Protein AF-A0AAD9LEC5-F1 (afdb_monomer)

Sequence (315 aa):
MALVDPVPARATGLADATDTNTSDEEEPGNPTNAVTKLRLFPTPMQIAKLDQMFATNRAIYNKMVALSRKNKDDNTSEVMLNLRTIAVVENMAQFFRNNRRTLARHRMMNDDVPDSTLMDFKKAVKSSRALFCNTKARGEKTTYPKFKFKSKIDPSNTIEIRSRSIRAIDVEGKRRVRFHPTFFGLPRNEGIAIHERLPELAASIRLQRLREGEVYLIVPRGREFPQTFSKRVCTIDPGVRNFVTMYDPNGRTLSVTDSHRFLRKRFEVIDRMKSTLAQLENVVSYALPRCSSPVVPNFRNGGPVHAGSSNRRCT

pLDDT: mean 72.22, std 20.69, range [25.36, 94.94]

Organism: NCBI:txid4793

Foldseek 3Di:
DDDDDDDDDDDDDDDDDDDPPPPPPDDPDQDQDDKDKWWWAFDPLVLVLVLLLLVLLLVLLQLLLVVCVVCVDDDPVVSLVVSVCCLPLVCVCVRPPNPVVNSVSNNLDDSQSSVQSSVVVVVVQVVQVVVQVVCVVVVHDDDRDRDDRDDSQDQPRKGWDWLVQWDWAQDPNFTFIDGPCVSSVNPPRDHTTIPDHDDRAPGIWIWGAHNVRIIIIIGTDRDDDPDDDDPWDWDWDCDPQFRIWIATPVRDIDTHGPPVCPVVVVVVVVVVVVVVVVVVVVVVVVPDDPPDDDDDPDPDDDYDDDDDDDDDDDD

InterPro domains:
  IPR021027 Transposase, putative, helix-turn-helix domain [PF12323] (36-69)

Radius of gyration: 31.17 Å; Cα contacts (8 Å, |Δi|>4): 307; chains: 1; bounding box: 63×115×86 Å

Solvent-accessible surface area (backbone atoms only — not comparable to full-atom values): 19751 Å² total; per-residue (Å²): 139,86,85,84,81,82,86,80,81,88,79,92,71,90,78,78,86,74,80,79,78,77,72,82,77,71,73,90,63,77,68,71,73,41,75,48,78,41,50,50,55,60,52,76,71,52,43,55,52,50,51,49,52,52,52,44,33,42,53,53,43,36,49,52,44,54,47,59,66,69,55,78,68,94,48,70,68,59,54,51,50,56,48,49,52,46,51,38,64,79,48,38,54,84,72,45,83,84,41,65,72,62,45,54,60,55,58,61,54,63,66,49,47,41,51,32,35,51,52,52,51,52,50,51,52,54,50,44,49,52,50,46,53,55,39,50,76,69,72,46,93,78,70,84,78,78,79,74,74,68,61,96,74,43,72,79,50,63,42,48,40,55,40,90,54,51,43,80,42,79,55,95,88,45,43,21,40,34,55,61,41,80,74,73,67,45,56,97,90,49,55,40,34,33,82,59,83,80,72,84,67,88,49,59,28,31,44,37,41,45,81,89,68,52,38,30,42,40,38,56,34,66,62,90,72,81,84,80,85,66,94,74,64,64,52,79,44,77,45,96,83,26,68,35,34,35,39,35,89,87,75,48,73,51,67,50,57,61,88,79,42,58,64,57,54,51,49,54,51,50,51,51,52,51,50,53,50,52,53,51,54,51,53,54,66,73,69,53,79,82,76,75,74,83,82,74,82,81,90,79,84,86,83,81,90,82,90,81,90,78,91,83,79,91,131

Nearest PDB structures (foldseek):
  8j1j-assembly1_B  TM=4.547E-01  e=8.113E-08  Sulfoacidibacillus thermotolerans
  8bf8-assembly1_A  TM=6.969E-01  e=6.452E-05  Deinococcus radiodurans R1 = ATCC 13939 = DSM 20539
  9cez-assembly1_P  TM=2.913E-01  e=1.377E-03  Escherichia coli K-12
  9ceu-assembly1_P  TM=3.083E-01  e=6.190E-03  Escherichia coli K-12
  1aep-assembly1_A  TM=3.048E-01  e=3.940E+00  Locusta migratoria

Structure (mmCIF, N/CA/C/O backbone):
data_AF-A0AAD9LEC5-F1
#
_entry.id   AF-A0AAD9LEC5-F1
#
loop_
_atom_site.group_PDB
_atom_site.id
_atom_site.type_symbol
_atom_site.label_atom_id
_atom_site.label_alt_id
_atom_site.label_comp_id
_atom_site.label_asym_id
_atom_site.label_entity_id
_atom_site.label_seq_id
_atom_site.pdbx_PDB_ins_code
_atom_site.Cartn_x
_atom_site.Cartn_y
_atom_site.Cartn_z
_atom_site.occupancy
_atom_site.B_iso_or_equiv
_atom_site.auth_seq_id
_atom_site.auth_comp_id
_atom_site.auth_asym_id
_atom_site.auth_atom_id
_atom_site.pdbx_PDB_model_num
ATOM 1 N N . MET A 1 1 ? -29.531 54.825 -37.042 1.00 36.03 1 MET A N 1
ATOM 2 C CA . MET A 1 1 ? -29.673 53.878 -38.170 1.00 36.03 1 MET A CA 1
ATOM 3 C C . MET A 1 1 ? -28.546 54.189 -39.140 1.00 36.03 1 MET A C 1
ATOM 5 O O . MET A 1 1 ? -28.568 55.238 -39.754 1.00 36.03 1 MET A O 1
ATOM 9 N N . ALA A 1 2 ? -27.399 53.549 -38.933 1.00 37.44 2 ALA A N 1
ATOM 10 C CA . ALA A 1 2 ? -26.935 52.363 -39.664 1.00 37.44 2 ALA A CA 1
ATOM 11 C C . ALA A 1 2 ? -26.008 52.789 -40.815 1.00 37.44 2 ALA A C 1
ATOM 13 O O . ALA A 1 2 ? -26.437 52.938 -41.952 1.00 37.44 2 ALA A O 1
ATOM 14 N N . LEU A 1 3 ? -24.735 53.005 -40.476 1.00 30.83 3 LEU A N 1
ATOM 15 C CA . LEU A 1 3 ? -23.634 53.007 -41.432 1.00 30.83 3 LEU A CA 1
ATOM 16 C C . LEU A 1 3 ? -22.929 51.661 -41.277 1.00 30.83 3 LEU A C 1
ATOM 18 O O . LEU A 1 3 ? -22.453 51.312 -40.200 1.00 30.83 3 LEU A O 1
ATOM 22 N N . VAL A 1 4 ? -23.023 50.877 -42.344 1.00 35.56 4 VAL A N 1
ATOM 23 C CA . VAL A 1 4 ? -22.421 49.559 -42.511 1.00 35.56 4 VAL A CA 1
ATOM 24 C C . VAL A 1 4 ? -21.017 49.789 -43.052 1.00 35.56 4 VAL A C 1
ATOM 26 O O . VAL A 1 4 ? -20.876 50.301 -44.161 1.00 35.56 4 VAL A O 1
ATOM 29 N N . ASP A 1 5 ? -20.001 49.409 -42.285 1.00 34.72 5 ASP A N 1
ATOM 30 C CA . ASP A 1 5 ? -18.623 49.389 -42.768 1.00 34.72 5 ASP A CA 1
ATOM 31 C C . ASP A 1 5 ? -18.342 48.104 -43.569 1.00 34.72 5 ASP A C 1
ATOM 33 O O . ASP A 1 5 ? -18.804 47.019 -43.190 1.00 34.72 5 ASP A O 1
ATOM 37 N N . PRO A 1 6 ? -17.579 48.193 -44.674 1.00 32.47 6 PRO A N 1
ATOM 38 C CA . PRO A 1 6 ? -17.206 47.045 -45.482 1.00 32.47 6 PRO A CA 1
ATOM 39 C C . PRO A 1 6 ? -15.982 46.308 -44.919 1.00 32.47 6 PRO A C 1
ATOM 41 O O . PRO A 1 6 ? -15.010 46.889 -44.441 1.00 32.47 6 PRO A O 1
ATOM 44 N N . VAL A 1 7 ? -16.033 44.986 -45.057 1.00 41.59 7 VAL A N 1
ATOM 45 C CA . VAL A 1 7 ? -14.957 44.022 -44.789 1.00 41.59 7 VAL A CA 1
ATOM 46 C C . VAL A 1 7 ? -13.761 44.243 -45.727 1.00 41.59 7 VAL A C 1
ATOM 48 O O . VAL A 1 7 ? -13.970 44.410 -46.931 1.00 41.59 7 VAL A O 1
ATOM 51 N N . PRO A 1 8 ? -12.520 44.044 -45.237 1.00 32.03 8 PRO A N 1
ATOM 52 C CA . PRO A 1 8 ? -11.496 43.442 -46.084 1.00 32.03 8 PRO A CA 1
ATOM 53 C C . PRO A 1 8 ? -10.856 42.173 -45.488 1.00 32.03 8 PRO A C 1
ATOM 55 O O . PRO A 1 8 ? -10.409 42.121 -44.348 1.00 32.03 8 PRO A O 1
ATOM 58 N N . ALA A 1 9 ? -10.855 41.161 -46.357 1.00 28.83 9 ALA A N 1
ATOM 59 C CA . ALA A 1 9 ? -9.900 40.080 -46.613 1.00 28.83 9 ALA A CA 1
ATOM 60 C C . ALA A 1 9 ? -9.065 39.437 -45.481 1.00 28.83 9 ALA A C 1
ATOM 62 O O . ALA A 1 9 ?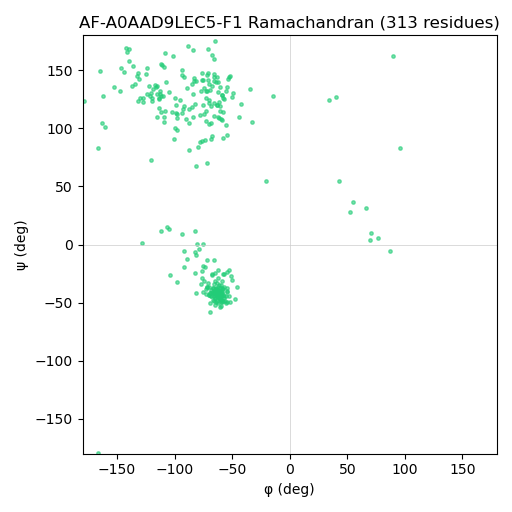 -8.221 40.039 -44.826 1.00 28.83 9 ALA A O 1
ATOM 63 N N . ARG A 1 10 ? -9.222 38.106 -45.426 1.00 29.80 10 ARG A N 1
ATOM 64 C CA . ARG A 1 10 ? -8.421 37.101 -44.715 1.00 29.80 10 ARG A CA 1
ATOM 65 C C . ARG A 1 10 ? -6.916 37.222 -44.988 1.00 29.80 10 ARG A C 1
ATOM 67 O O . ARG A 1 10 ? -6.486 37.054 -46.127 1.00 29.80 10 ARG A O 1
ATOM 74 N N . ALA A 1 11 ? -6.132 37.307 -43.916 1.00 28.45 11 ALA A N 1
ATOM 75 C CA . ALA A 1 11 ? -4.753 36.834 -43.881 1.00 28.45 11 ALA A CA 1
ATOM 76 C C . ALA A 1 11 ? -4.721 35.440 -43.230 1.00 28.45 11 ALA A C 1
ATOM 78 O O . ALA A 1 11 ? -5.156 35.248 -42.095 1.00 28.45 11 ALA A O 1
ATOM 79 N N . THR A 1 12 ? -4.245 34.450 -43.979 1.00 36.41 12 THR A N 1
ATOM 80 C CA . THR A 1 12 ? -3.971 33.087 -43.518 1.00 36.41 12 THR A CA 1
ATOM 81 C C . THR A 1 12 ? -2.728 33.082 -42.631 1.00 36.41 12 THR A C 1
ATOM 83 O O . THR A 1 12 ? -1.614 33.220 -43.132 1.00 36.41 12 THR A O 1
ATOM 86 N N . GLY A 1 13 ? -2.925 32.921 -41.322 1.00 25.36 13 GLY A N 1
ATOM 87 C CA . GLY A 1 13 ? -1.871 32.691 -40.337 1.00 25.36 13 GLY A CA 1
ATOM 88 C C . GLY A 1 13 ? -2.007 31.295 -39.740 1.00 25.36 13 GLY A C 1
ATOM 89 O O . GLY A 1 13 ? -3.022 30.968 -39.131 1.00 25.36 13 GLY A O 1
ATOM 90 N N . LEU A 1 14 ? -0.985 30.478 -39.969 1.00 35.56 14 LEU A N 1
ATOM 91 C CA . LEU A 1 14 ? -0.764 29.150 -39.411 1.00 35.56 14 LEU A CA 1
ATOM 92 C C . LEU A 1 14 ? -0.705 29.262 -37.873 1.00 35.56 14 LEU A C 1
ATOM 94 O O . LEU A 1 14 ? 0.250 29.821 -37.339 1.00 35.56 14 LEU A O 1
ATOM 98 N N . ALA A 1 15 ? -1.737 28.796 -37.166 1.00 28.25 15 ALA A N 1
ATOM 99 C CA . ALA A 1 15 ? -1.750 28.769 -35.705 1.00 28.25 15 ALA A CA 1
ATOM 100 C C . ALA A 1 15 ? -1.166 27.442 -35.211 1.00 28.25 15 ALA A C 1
ATOM 102 O O . ALA A 1 15 ? -1.769 26.378 -35.354 1.00 28.25 15 ALA A O 1
ATOM 103 N N . ASP A 1 16 ? 0.038 27.562 -34.667 1.00 26.00 16 ASP A N 1
ATOM 104 C CA . ASP A 1 16 ? 0.759 26.574 -33.883 1.00 26.00 16 ASP A CA 1
ATOM 105 C C . ASP A 1 16 ? -0.085 26.169 -32.663 1.00 26.00 16 ASP A C 1
ATOM 107 O O . ASP A 1 16 ? -0.559 27.016 -31.898 1.00 26.00 16 ASP A O 1
ATOM 111 N N . ALA A 1 17 ? -0.329 24.868 -32.521 1.00 30.83 17 ALA A N 1
ATOM 112 C CA . ALA A 1 17 ? -1.090 24.299 -31.422 1.00 30.83 17 ALA A CA 1
ATOM 113 C C . ALA A 1 17 ? -0.204 24.287 -30.172 1.00 30.83 17 ALA A C 1
ATOM 115 O O . ALA A 1 17 ? 0.508 23.321 -29.904 1.00 30.83 17 ALA A O 1
ATOM 116 N N . THR A 1 18 ? -0.231 25.376 -29.407 1.00 29.77 18 THR A N 1
ATOM 117 C CA . THR A 1 18 ? 0.379 25.404 -28.082 1.00 29.77 18 THR A CA 1
ATOM 118 C C . THR A 1 18 ? -0.493 24.623 -27.105 1.00 29.77 18 THR A C 1
ATOM 120 O O . THR A 1 18 ? -1.624 24.992 -26.788 1.00 29.77 18 THR A O 1
ATOM 123 N N . ASP A 1 19 ? 0.067 23.501 -26.653 1.00 29.05 19 ASP A N 1
ATOM 124 C CA . ASP A 1 19 ? -0.387 22.695 -25.528 1.00 29.05 19 ASP A CA 1
ATOM 125 C C . ASP A 1 19 ? -0.767 23.592 -24.342 1.00 29.05 19 ASP A C 1
ATOM 127 O O . ASP A 1 19 ? 0.084 24.168 -23.656 1.00 29.05 19 ASP A O 1
ATOM 131 N N . THR A 1 20 ? -2.064 23.677 -24.053 1.00 28.77 20 THR A N 1
ATOM 132 C CA . THR A 1 20 ? -2.543 24.185 -22.773 1.00 28.77 20 THR A CA 1
ATOM 133 C C . THR A 1 20 ? -2.144 23.185 -21.694 1.00 28.77 20 THR A C 1
ATOM 135 O O . THR A 1 20 ? -2.854 22.213 -21.429 1.00 28.77 20 THR A O 1
ATOM 138 N N . ASN A 1 21 ? -0.989 23.432 -21.072 1.00 33.66 21 ASN A N 1
ATOM 139 C CA . ASN A 1 21 ? -0.634 22.922 -19.754 1.00 33.66 21 ASN A CA 1
ATOM 140 C C . ASN A 1 21 ? -1.744 23.319 -18.777 1.00 33.66 21 ASN A C 1
ATOM 142 O O . ASN A 1 21 ? -1.744 24.416 -18.224 1.00 33.66 21 ASN A O 1
ATOM 146 N N . THR A 1 22 ? -2.701 22.422 -18.567 1.00 28.88 22 THR A N 1
ATOM 147 C CA . THR A 1 22 ? -3.581 22.484 -17.405 1.00 28.88 22 THR A CA 1
ATOM 148 C C . THR A 1 22 ? -2.729 22.055 -16.216 1.00 28.88 22 THR A C 1
ATOM 150 O O . THR A 1 22 ? -2.553 20.869 -15.942 1.00 28.88 22 THR A O 1
ATOM 153 N N . SER A 1 23 ? -2.082 23.027 -15.576 1.00 34.41 23 SER A N 1
ATOM 154 C CA . SER A 1 23 ? -1.581 22.861 -14.222 1.00 34.41 23 SER A CA 1
ATOM 155 C C . SER A 1 23 ? -2.791 22.592 -13.341 1.00 34.41 23 SER A C 1
ATOM 157 O O . SER A 1 23 ? -3.622 23.475 -13.142 1.00 34.41 23 SER A O 1
ATOM 159 N N . ASP A 1 24 ? -2.911 21.352 -12.874 1.00 33.81 24 ASP A N 1
ATOM 160 C CA . ASP A 1 24 ? -3.787 21.001 -11.764 1.00 33.81 24 ASP A CA 1
ATOM 161 C C . ASP A 1 24 ? -3.340 21.846 -10.557 1.00 33.81 24 ASP A C 1
ATOM 163 O O . ASP A 1 24 ? -2.406 21.479 -9.840 1.00 33.81 24 ASP A O 1
ATOM 167 N N . GLU A 1 25 ? -3.940 23.024 -10.377 1.00 36.44 25 GLU A N 1
ATOM 168 C CA . GLU A 1 25 ? -3.831 23.785 -9.138 1.00 36.44 25 GLU A CA 1
ATOM 169 C C . GLU A 1 25 ? -4.590 23.002 -8.064 1.00 36.44 25 GLU A C 1
ATOM 171 O O . GLU A 1 25 ? -5.804 23.114 -7.898 1.00 36.44 25 GLU A O 1
ATOM 176 N N . GLU A 1 26 ? -3.868 22.117 -7.376 1.00 39.50 26 GLU A N 1
ATOM 177 C CA . GLU A 1 26 ? -4.314 21.577 -6.101 1.00 39.50 26 GLU A CA 1
ATOM 178 C C . GLU A 1 26 ? -4.418 22.762 -5.127 1.00 39.50 26 GLU A C 1
ATOM 180 O O . GLU A 1 26 ? -3.404 23.339 -4.734 1.00 39.50 26 GLU A O 1
ATOM 185 N N . GLU A 1 27 ? -5.654 23.132 -4.767 1.00 39.25 27 GLU A N 1
ATOM 186 C CA . GLU A 1 27 ? -5.978 23.976 -3.609 1.00 39.25 27 GLU A CA 1
ATOM 187 C C . GLU A 1 27 ? -5.001 23.676 -2.456 1.00 39.25 27 GLU A C 1
ATOM 189 O O . GLU A 1 27 ? -4.768 22.490 -2.182 1.00 39.25 27 GLU A O 1
ATOM 194 N N . PRO A 1 28 ? -4.424 24.690 -1.775 1.00 41.25 28 PRO A N 1
ATOM 195 C CA . PRO A 1 28 ? -3.392 24.506 -0.758 1.00 41.25 28 PRO A CA 1
ATOM 196 C C . PRO A 1 28 ? -3.992 23.902 0.519 1.00 41.25 28 PRO A C 1
ATOM 198 O O . PRO A 1 28 ? -4.109 24.537 1.565 1.00 41.25 28 PRO A O 1
ATOM 201 N N . GLY A 1 29 ? -4.388 22.636 0.440 1.00 51.44 29 GLY A N 1
ATOM 202 C CA . GLY A 1 29 ? -4.709 21.812 1.584 1.00 51.44 29 GLY A CA 1
ATOM 203 C C . GLY A 1 29 ? -3.459 21.653 2.439 1.00 51.44 29 GLY A C 1
ATOM 204 O O . GLY A 1 29 ? -2.352 21.496 1.923 1.00 51.44 29 GLY A O 1
ATOM 205 N N . ASN A 1 30 ? -3.642 21.699 3.759 1.00 57.06 30 ASN A N 1
ATOM 206 C CA . ASN A 1 30 ? -2.567 21.540 4.735 1.00 57.06 30 ASN A CA 1
ATOM 207 C C . ASN A 1 30 ? -1.615 20.398 4.321 1.00 57.06 30 ASN A C 1
ATOM 209 O O . ASN A 1 30 ? -2.072 19.255 4.174 1.00 57.06 30 ASN A O 1
ATOM 213 N N . PRO A 1 31 ? -0.309 20.665 4.123 1.00 66.88 31 PRO A N 1
ATOM 214 C CA . PRO A 1 31 ? 0.600 19.674 3.577 1.00 66.88 31 PRO A CA 1
ATOM 215 C C . PRO A 1 31 ? 0.664 18.469 4.512 1.00 66.88 31 PRO A C 1
ATOM 217 O O . PRO A 1 31 ? 0.984 18.565 5.700 1.00 66.88 31 PRO A O 1
ATOM 220 N N . THR A 1 32 ? 0.347 17.303 3.961 1.00 76.75 32 THR A N 1
ATOM 221 C CA . THR A 1 32 ? 0.480 16.035 4.673 1.00 76.75 32 THR A CA 1
ATOM 222 C C . THR A 1 32 ? 1.960 15.777 4.938 1.00 76.75 32 THR A C 1
ATOM 224 O O . THR A 1 32 ? 2.723 15.492 4.019 1.00 76.75 32 THR A O 1
ATOM 227 N N . ASN A 1 33 ? 2.370 15.857 6.200 1.00 82.56 33 ASN A N 1
ATOM 228 C CA . ASN A 1 33 ? 3.771 15.738 6.618 1.00 82.56 33 ASN A CA 1
ATOM 229 C C . ASN A 1 33 ? 3.983 14.696 7.734 1.00 82.56 33 ASN A C 1
ATOM 231 O O . ASN A 1 33 ? 5.107 14.486 8.191 1.00 82.56 33 ASN A O 1
ATOM 235 N N . ALA A 1 34 ? 2.919 14.018 8.168 1.00 86.62 34 ALA A N 1
ATOM 236 C CA . ALA A 1 34 ? 2.971 12.926 9.127 1.00 86.62 34 ALA A CA 1
ATOM 237 C C . ALA A 1 34 ? 1.980 11.812 8.761 1.00 86.62 34 ALA A C 1
ATOM 239 O O . ALA A 1 34 ? 1.074 11.973 7.943 1.00 86.62 34 ALA A O 1
ATOM 240 N N . VAL A 1 35 ? 2.158 10.652 9.391 1.00 90.81 35 VAL A N 1
ATOM 241 C CA . VAL A 1 35 ? 1.327 9.468 9.171 1.00 90.81 35 VAL A CA 1
ATOM 242 C C . VAL A 1 35 ? 1.001 8.819 10.510 1.00 90.81 35 VAL A C 1
ATOM 244 O O . VAL A 1 35 ? 1.882 8.646 11.352 1.00 90.81 35 VAL A O 1
ATOM 247 N N . THR A 1 36 ? -0.253 8.413 10.686 1.00 91.31 36 THR A N 1
ATOM 248 C CA . THR A 1 36 ? -0.687 7.536 11.776 1.00 91.31 36 THR A CA 1
ATOM 249 C C . THR A 1 36 ? -0.929 6.135 11.227 1.00 91.31 36 THR A C 1
ATOM 251 O O . THR A 1 36 ? -1.598 5.958 10.210 1.00 91.31 36 THR A O 1
ATOM 254 N N . LYS A 1 37 ? -0.373 5.124 11.896 1.00 93.31 37 LYS A N 1
ATOM 255 C CA . LYS A 1 37 ? -0.486 3.719 11.502 1.00 93.31 37 LYS A CA 1
ATOM 256 C C . LYS A 1 37 ? -1.385 2.983 12.493 1.00 93.31 37 LYS A C 1
ATOM 258 O O . LYS A 1 37 ? -0.962 2.688 13.601 1.00 93.31 37 LYS A O 1
ATOM 263 N N . LEU A 1 38 ? -2.611 2.676 12.076 1.00 94.19 38 LEU A N 1
ATOM 264 C CA . LEU A 1 38 ? -3.641 2.051 12.907 1.00 94.19 38 LEU A CA 1
ATOM 265 C C . LEU A 1 38 ? -3.712 0.552 12.620 1.00 94.19 38 LEU A C 1
ATOM 267 O O . LEU A 1 38 ? -3.877 0.148 11.468 1.00 94.19 38 LEU A O 1
ATOM 271 N N . ARG A 1 39 ? -3.605 -0.283 13.655 1.00 94.88 39 ARG A N 1
ATOM 272 C CA . ARG A 1 39 ? -3.709 -1.744 13.526 1.00 94.88 39 ARG A CA 1
ATOM 273 C C . ARG A 1 39 ? -5.164 -2.188 13.361 1.00 94.88 39 ARG A C 1
ATOM 275 O O . ARG A 1 39 ? -6.024 -1.790 14.150 1.00 94.88 39 ARG A O 1
ATOM 282 N N . LEU A 1 40 ? -5.409 -3.047 12.369 1.00 94.62 40 LEU A N 1
ATOM 283 C CA . LEU A 1 40 ? -6.678 -3.747 12.172 1.00 94.62 40 LEU A CA 1
ATOM 284 C C . LEU A 1 40 ? -6.650 -5.127 12.847 1.00 94.62 40 LEU A C 1
ATOM 286 O O . LEU A 1 40 ? -5.632 -5.8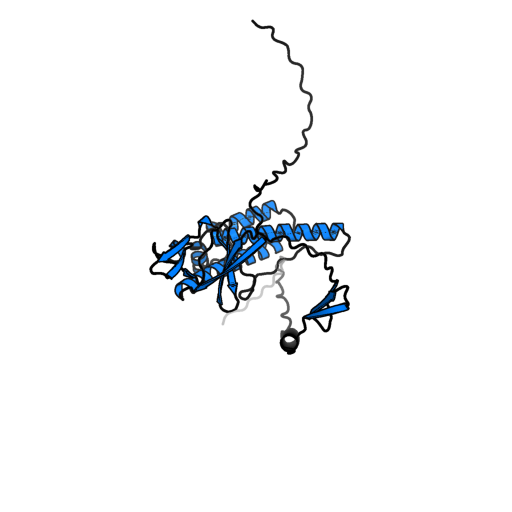21 12.815 1.00 94.62 40 LEU A O 1
ATOM 290 N N . PHE A 1 41 ? -7.799 -5.556 13.366 1.00 94.81 41 PHE A N 1
ATOM 291 C CA . PHE A 1 41 ? -8.042 -6.901 13.899 1.00 94.81 41 PHE A CA 1
ATOM 292 C C . PHE A 1 41 ? -9.184 -7.580 13.132 1.00 94.81 41 PHE A C 1
ATOM 294 O O . PHE A 1 41 ? -10.313 -7.666 13.624 1.00 94.81 41 PHE A O 1
ATOM 301 N N . PRO A 1 42 ? -8.926 -8.002 11.885 1.00 94.00 42 PRO A N 1
ATOM 302 C CA . PRO A 1 42 ? -9.922 -8.677 11.070 1.00 94.00 42 PRO A CA 1
ATOM 303 C C . PRO A 1 42 ? -10.219 -10.097 11.570 1.00 94.00 42 PRO A C 1
ATOM 305 O O . PRO A 1 42 ? -9.334 -10.806 12.047 1.00 94.00 42 PRO A O 1
ATOM 308 N N . THR A 1 43 ? -11.464 -10.541 11.398 1.00 94.38 43 THR A N 1
ATOM 309 C CA . THR A 1 43 ? -11.848 -11.952 11.568 1.00 94.38 43 THR A CA 1
ATOM 310 C C . THR A 1 43 ? -11.224 -12.828 10.471 1.00 94.38 43 THR A C 1
ATOM 312 O O . THR A 1 43 ? -10.848 -12.306 9.417 1.00 94.38 43 THR A O 1
ATOM 315 N N . PRO A 1 44 ? -11.164 -14.166 10.623 1.00 94.12 44 PRO A N 1
ATOM 316 C CA . PRO A 1 44 ? -10.632 -15.047 9.577 1.00 94.12 44 PRO A CA 1
ATOM 317 C C . PRO A 1 44 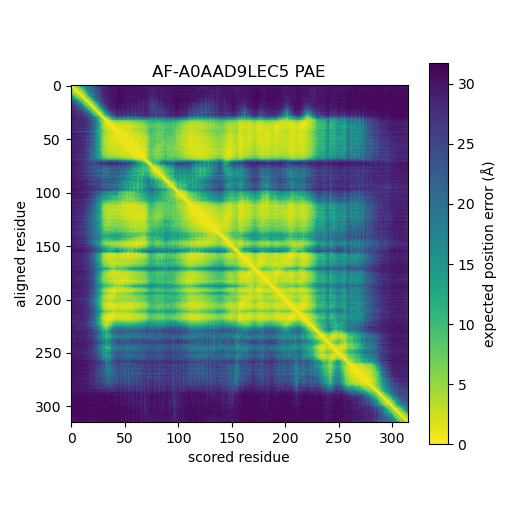? -11.304 -14.864 8.205 1.00 94.12 44 PRO A C 1
ATOM 319 O O . PRO A 1 44 ? -10.635 -14.865 7.170 1.00 94.12 44 PRO A O 1
ATOM 322 N N . MET A 1 45 ? -12.619 -14.621 8.183 1.00 92.75 45 MET A N 1
ATOM 323 C CA . MET A 1 45 ? -13.352 -14.331 6.945 1.00 92.75 45 MET A CA 1
ATOM 324 C C . MET A 1 45 ? -12.952 -12.983 6.332 1.00 92.75 45 MET A C 1
ATOM 326 O O . MET A 1 45 ? -12.782 -12.878 5.116 1.00 92.75 45 MET A O 1
ATOM 330 N N . GLN A 1 46 ? -12.762 -11.954 7.161 1.00 93.62 46 GLN A N 1
ATOM 331 C CA . GLN A 1 46 ? -12.291 -10.642 6.714 1.00 93.62 46 GLN A CA 1
ATOM 332 C C . GLN A 1 46 ? -10.845 -10.719 6.196 1.00 93.62 46 GLN A C 1
ATOM 334 O O . GLN A 1 46 ? -10.539 -10.106 5.176 1.00 93.62 46 GLN A O 1
ATOM 339 N N . ILE A 1 47 ? -9.976 -11.522 6.822 1.00 92.44 47 ILE A N 1
ATOM 340 C CA . ILE A 1 47 ? -8.607 -11.779 6.346 1.00 92.44 47 ILE A CA 1
ATOM 341 C C . ILE A 1 47 ? -8.630 -12.393 4.947 1.00 92.44 47 ILE A C 1
ATOM 343 O O . ILE A 1 47 ? -7.941 -11.895 4.062 1.00 92.44 47 ILE A O 1
ATOM 347 N N . ALA A 1 48 ? -9.457 -13.415 4.706 1.00 90.62 48 ALA A N 1
ATOM 348 C CA . ALA A 1 48 ? -9.560 -14.037 3.384 1.00 90.62 48 ALA A CA 1
ATOM 349 C C . ALA A 1 48 ? -9.969 -13.028 2.292 1.00 90.62 48 ALA A C 1
ATOM 351 O O . ALA A 1 48 ? -9.456 -13.060 1.170 1.00 90.62 48 ALA A O 1
ATOM 352 N N . LYS A 1 49 ? -10.860 -12.089 2.632 1.00 91.75 49 LYS A N 1
ATOM 353 C CA . LYS A 1 49 ? -11.293 -10.998 1.748 1.00 91.75 49 LYS A CA 1
ATOM 354 C C . LYS A 1 49 ? -10.186 -9.966 1.512 1.00 91.75 49 LYS A C 1
ATOM 356 O O . LYS A 1 49 ? -9.955 -9.583 0.366 1.00 91.75 49 LYS A O 1
ATOM 361 N N . LEU A 1 50 ? -9.455 -9.567 2.552 1.00 91.88 50 LEU A N 1
ATOM 362 C CA . LEU A 1 50 ? -8.284 -8.688 2.431 1.00 91.88 50 LEU A CA 1
ATOM 363 C C . LEU A 1 50 ? -7.196 -9.338 1.563 1.00 91.88 50 LEU A C 1
ATOM 365 O O . LEU A 1 50 ? -6.659 -8.704 0.656 1.00 91.88 50 LEU A O 1
ATOM 369 N N . ASP A 1 51 ? -6.923 -10.625 1.768 1.00 88.94 51 ASP A N 1
ATOM 370 C CA . ASP A 1 51 ? -5.981 -11.397 0.957 1.00 88.94 51 ASP A CA 1
ATOM 371 C C . ASP A 1 51 ? -6.406 -11.444 -0.515 1.00 88.94 51 ASP A C 1
ATOM 373 O O . ASP A 1 51 ? -5.562 -11.330 -1.408 1.00 88.94 51 ASP A O 1
ATOM 377 N N . GLN A 1 52 ? -7.710 -11.543 -0.790 1.00 87.62 52 GLN A N 1
ATOM 378 C CA . GLN A 1 52 ? -8.252 -11.447 -2.144 1.00 87.62 52 GLN A CA 1
ATOM 379 C C . GLN A 1 52 ? -8.020 -10.056 -2.763 1.00 87.62 52 GLN A C 1
ATOM 381 O O . GLN A 1 52 ? -7.645 -9.978 -3.939 1.00 87.62 52 GLN A O 1
ATOM 386 N N . MET A 1 53 ? -8.169 -8.971 -1.992 1.00 90.56 53 MET A N 1
ATOM 387 C CA . MET A 1 53 ? -7.862 -7.607 -2.451 1.00 90.56 53 MET A CA 1
ATOM 388 C C . MET A 1 53 ? -6.376 -7.463 -2.814 1.00 90.56 53 MET A C 1
ATOM 390 O O . MET A 1 53 ? -6.052 -7.050 -3.928 1.00 90.56 53 MET A O 1
ATOM 394 N N . PHE A 1 54 ? -5.460 -7.876 -1.930 1.00 90.19 54 PHE A N 1
ATOM 395 C CA . PHE A 1 54 ? -4.013 -7.808 -2.185 1.00 90.19 54 PHE A CA 1
ATOM 396 C C . PHE A 1 54 ? -3.570 -8.708 -3.339 1.00 90.19 54 PHE A C 1
ATOM 398 O O . PHE A 1 54 ? -2.737 -8.311 -4.159 1.00 90.19 54 PHE A O 1
ATOM 405 N N . ALA A 1 55 ? -4.142 -9.908 -3.450 1.00 86.44 55 ALA A N 1
ATOM 406 C CA . ALA A 1 55 ? -3.882 -10.794 -4.575 1.00 86.44 55 ALA A CA 1
ATOM 407 C C . ALA A 1 55 ? -4.316 -10.155 -5.901 1.00 86.44 55 ALA A C 1
ATOM 409 O O . ALA A 1 55 ? -3.583 -10.275 -6.886 1.00 86.44 55 ALA A O 1
ATOM 410 N N . THR A 1 56 ? -5.455 -9.455 -5.910 1.00 85.56 56 THR A N 1
ATOM 411 C CA . THR A 1 56 ? -5.973 -8.751 -7.089 1.00 85.56 56 THR A CA 1
ATOM 412 C C . THR A 1 56 ? -5.110 -7.548 -7.457 1.00 85.56 56 THR A C 1
ATOM 414 O O . THR A 1 56 ? -4.652 -7.485 -8.596 1.00 85.56 56 THR A O 1
ATOM 417 N N . ASN A 1 57 ? -4.785 -6.666 -6.504 1.00 88.94 57 ASN A N 1
ATOM 418 C CA . ASN A 1 57 ? -3.870 -5.534 -6.722 1.00 88.94 57 ASN A CA 1
ATOM 419 C C . ASN A 1 57 ? -2.545 -5.999 -7.347 1.00 88.94 57 ASN A C 1
ATOM 421 O O . ASN A 1 57 ? -2.113 -5.498 -8.384 1.00 88.94 57 ASN A O 1
ATOM 425 N N . ARG A 1 58 ? -1.929 -7.039 -6.774 1.00 87.56 58 ARG A N 1
ATOM 426 C CA . ARG A 1 58 ? -0.685 -7.612 -7.299 1.00 87.56 58 ARG A CA 1
ATOM 427 C C . ARG A 1 58 ? -0.859 -8.192 -8.703 1.00 87.56 58 ARG A C 1
ATOM 429 O O . ARG A 1 58 ? 0.022 -8.020 -9.543 1.00 87.56 58 ARG A O 1
ATOM 436 N N . ALA A 1 59 ? -1.950 -8.914 -8.953 1.00 84.31 59 ALA A N 1
ATOM 437 C CA . ALA A 1 59 ? -2.214 -9.535 -10.248 1.00 84.31 59 ALA A CA 1
ATOM 438 C C . ALA A 1 59 ? -2.376 -8.481 -11.355 1.00 84.31 59 ALA A C 1
ATOM 440 O O . ALA A 1 59 ? -1.749 -8.607 -12.408 1.00 84.31 59 ALA A O 1
ATOM 441 N N . ILE A 1 60 ? -3.140 -7.420 -11.075 1.00 82.50 60 ILE A N 1
ATOM 442 C CA . ILE A 1 60 ? -3.312 -6.267 -11.962 1.00 82.50 60 ILE A CA 1
ATOM 443 C C . ILE A 1 60 ? -1.953 -5.602 -12.204 1.00 82.50 60 ILE A C 1
ATOM 445 O O . ILE A 1 60 ? -1.519 -5.514 -13.349 1.00 82.50 60 ILE A O 1
ATOM 449 N N . TYR A 1 61 ? -1.220 -5.239 -11.145 1.00 86.62 61 TYR A N 1
ATOM 450 C CA . TYR A 1 61 ? 0.094 -4.596 -11.258 1.00 86.62 61 TYR A CA 1
ATOM 451 C C . TYR A 1 61 ? 1.070 -5.406 -12.113 1.00 86.62 61 TYR A C 1
ATOM 453 O O . TYR A 1 61 ? 1.671 -4.887 -13.052 1.00 86.62 61 TYR A O 1
ATOM 461 N N . ASN A 1 62 ? 1.203 -6.703 -11.832 1.00 86.69 62 ASN A N 1
ATOM 462 C CA . ASN A 1 62 ? 2.114 -7.567 -12.573 1.00 86.69 62 ASN A CA 1
ATOM 463 C C . ASN A 1 62 ? 1.723 -7.678 -14.043 1.00 86.69 62 ASN A C 1
ATOM 465 O O . ASN A 1 62 ? 2.597 -7.760 -14.903 1.00 86.69 62 ASN A O 1
ATOM 469 N N . LYS A 1 63 ? 0.428 -7.637 -14.361 1.00 79.56 63 LYS A N 1
ATOM 470 C CA . LYS A 1 63 ? -0.008 -7.589 -15.753 1.00 79.56 63 LYS A CA 1
ATOM 471 C C . LYS A 1 63 ? 0.428 -6.290 -16.429 1.00 79.56 63 LYS A C 1
ATOM 473 O O . LYS A 1 63 ? 0.947 -6.353 -17.542 1.00 79.56 63 LYS A O 1
ATOM 478 N N . MET A 1 64 ? 0.288 -5.151 -15.752 1.00 80.44 64 MET A N 1
ATOM 479 C CA . MET A 1 64 ? 0.737 -3.856 -16.273 1.00 80.44 64 MET A CA 1
ATOM 480 C C . MET A 1 64 ? 2.247 -3.845 -16.537 1.00 80.44 64 MET A C 1
ATOM 482 O O . MET A 1 64 ? 2.675 -3.442 -17.614 1.00 80.44 64 MET A O 1
ATOM 486 N N . VAL A 1 65 ? 3.047 -4.405 -15.624 1.00 84.12 65 VAL A N 1
ATOM 487 C CA . VAL A 1 65 ? 4.497 -4.592 -15.821 1.00 84.12 65 VAL A CA 1
ATOM 488 C C . VAL A 1 65 ? 4.804 -5.501 -17.015 1.00 84.12 65 VAL A C 1
ATOM 490 O O . VAL A 1 65 ? 5.733 -5.243 -17.776 1.00 84.12 65 VAL A O 1
ATOM 493 N N . ALA A 1 66 ? 4.049 -6.587 -17.203 1.00 82.00 66 ALA A N 1
ATOM 494 C CA . ALA A 1 66 ? 4.252 -7.474 -18.347 1.00 82.00 66 ALA A CA 1
ATOM 495 C C . ALA A 1 66 ? 3.967 -6.762 -19.678 1.00 82.00 66 ALA A C 1
ATOM 497 O O . ALA A 1 66 ? 4.673 -6.999 -20.654 1.00 82.00 66 ALA A O 1
ATOM 498 N N . LEU A 1 67 ? 2.956 -5.892 -19.718 1.00 75.56 67 LEU A N 1
ATOM 499 C CA . LEU A 1 67 ? 2.598 -5.116 -20.906 1.00 75.56 67 LEU A CA 1
ATOM 500 C C . LEU A 1 67 ? 3.597 -4.000 -21.188 1.00 75.56 67 LEU A C 1
ATOM 502 O O . LEU A 1 67 ? 4.036 -3.864 -22.326 1.00 75.56 67 LEU A O 1
ATOM 506 N N . SER A 1 68 ? 4.044 -3.281 -20.158 1.00 76.38 68 SER A N 1
ATOM 507 C CA . SER A 1 68 ? 5.063 -2.240 -20.322 1.00 76.38 68 SER A CA 1
ATOM 508 C C . SER A 1 68 ? 6.397 -2.792 -20.832 1.00 76.38 68 SER A C 1
ATOM 510 O O . SER A 1 68 ? 7.207 -2.053 -21.366 1.00 76.38 68 SER A O 1
ATOM 512 N N . ARG A 1 69 ? 6.660 -4.093 -20.652 1.00 77.69 69 ARG A N 1
ATOM 513 C CA . ARG A 1 69 ? 7.839 -4.770 -21.219 1.00 77.69 69 ARG A CA 1
ATOM 514 C C . ARG A 1 69 ? 7.660 -5.190 -22.678 1.00 77.69 69 ARG A C 1
ATOM 516 O O . ARG A 1 69 ? 8.663 -5.399 -23.354 1.00 77.69 69 ARG A O 1
ATOM 523 N N . LYS A 1 70 ? 6.416 -5.387 -23.127 1.00 71.75 70 LYS A N 1
ATOM 524 C CA . LYS A 1 70 ? 6.087 -5.758 -24.511 1.00 71.75 70 LYS A CA 1
ATOM 525 C C . LYS A 1 70 ? 6.074 -4.537 -25.423 1.00 71.75 70 LYS A C 1
ATOM 527 O O . LYS A 1 70 ? 6.632 -4.604 -26.509 1.00 71.75 70 LYS A O 1
ATOM 532 N N . ASN A 1 71 ? 5.506 -3.434 -24.946 1.00 64.81 71 ASN A N 1
ATOM 533 C CA . ASN A 1 71 ? 5.475 -2.167 -25.666 1.00 64.81 71 ASN A CA 1
ATOM 534 C C . ASN A 1 71 ? 6.753 -1.397 -25.322 1.00 64.81 71 ASN A C 1
ATOM 536 O O . ASN A 1 71 ? 6.767 -0.594 -24.392 1.00 64.81 71 ASN A O 1
ATOM 540 N N . LYS A 1 72 ? 7.853 -1.752 -25.996 1.00 55.69 72 LYS A N 1
ATOM 541 C CA . LYS A 1 72 ? 9.156 -1.088 -25.830 1.00 55.69 72 LYS A CA 1
ATOM 542 C C . LYS A 1 72 ? 9.198 0.302 -26.467 1.00 55.69 72 LYS A C 1
ATOM 544 O O . LYS A 1 72 ? 10.049 1.089 -26.068 1.00 55.69 72 LYS A O 1
ATOM 549 N N . ASP A 1 73 ? 8.273 0.573 -27.383 1.00 50.53 73 ASP A N 1
ATOM 550 C CA . ASP A 1 73 ? 8.267 1.770 -28.210 1.00 50.53 73 ASP A CA 1
ATOM 551 C C . ASP A 1 73 ? 7.166 2.741 -27.766 1.00 50.53 73 ASP A C 1
ATOM 553 O O . ASP A 1 73 ? 6.075 2.361 -27.332 1.00 50.53 73 ASP A O 1
ATOM 557 N N . ASP A 1 74 ? 7.536 4.012 -27.786 1.00 53.69 74 ASP A N 1
ATOM 558 C CA . ASP A 1 74 ? 6.874 5.148 -27.174 1.00 53.69 74 ASP A CA 1
ATOM 559 C C . ASP A 1 74 ? 5.427 5.376 -27.637 1.00 53.69 74 ASP A C 1
ATOM 561 O O . ASP A 1 74 ? 5.189 5.831 -28.747 1.00 53.69 74 ASP A O 1
ATOM 565 N N . ASN A 1 75 ? 4.462 5.208 -26.726 1.00 51.00 75 ASN A N 1
ATOM 566 C CA . ASN A 1 75 ? 3.455 6.243 -26.475 1.00 51.00 75 ASN A CA 1
ATOM 567 C C . ASN A 1 75 ? 2.752 5.997 -25.133 1.00 51.00 75 ASN A C 1
ATOM 569 O O . ASN A 1 75 ? 1.910 5.108 -24.980 1.00 51.00 75 ASN A O 1
ATOM 573 N N . THR A 1 76 ? 3.105 6.788 -24.118 1.00 52.50 76 THR A N 1
ATOM 574 C CA . THR A 1 76 ? 2.518 6.686 -22.771 1.00 52.50 76 THR A CA 1
ATOM 575 C C . THR A 1 76 ? 1.003 6.770 -22.823 1.00 52.50 76 THR A C 1
ATOM 577 O O . THR A 1 76 ? 0.345 6.021 -22.121 1.00 52.50 76 THR A O 1
ATOM 580 N N . SER A 1 77 ? 0.443 7.639 -23.661 1.00 52.91 77 SER A N 1
ATOM 581 C CA . SER A 1 77 ? -1.001 7.854 -23.751 1.00 52.91 77 SER A CA 1
ATOM 582 C C . SER A 1 77 ? -1.740 6.594 -24.204 1.00 52.91 77 SER A C 1
ATOM 584 O O . SER A 1 77 ? -2.745 6.233 -23.598 1.00 52.91 77 SER A O 1
ATOM 586 N N . GLU A 1 78 ? -1.189 5.859 -25.170 1.00 54.44 78 GLU A N 1
ATOM 587 C CA . GLU A 1 78 ? -1.772 4.624 -25.702 1.00 54.44 78 GLU A CA 1
ATOM 588 C C . GLU A 1 78 ? -1.598 3.440 -24.742 1.00 54.44 78 GLU A C 1
ATOM 590 O O . GLU A 1 78 ? -2.541 2.693 -24.480 1.00 54.44 78 GLU A O 1
ATOM 595 N N . VAL A 1 79 ? -0.424 3.312 -24.112 1.00 55.19 79 VAL A N 1
ATOM 596 C CA . VAL A 1 79 ? -0.216 2.347 -23.021 1.00 55.19 79 VAL A CA 1
ATOM 597 C C . VAL A 1 79 ? -1.184 2.644 -21.874 1.00 55.19 79 VAL A C 1
ATOM 599 O O . VAL A 1 79 ? -1.796 1.733 -21.337 1.00 55.19 79 VAL A O 1
ATOM 602 N N . MET A 1 80 ? -1.398 3.909 -21.521 1.00 55.38 80 MET A N 1
ATOM 603 C CA . MET A 1 80 ? -2.264 4.323 -20.411 1.00 55.38 80 MET A CA 1
ATOM 604 C C . MET A 1 80 ? -3.757 4.182 -20.726 1.00 55.38 80 MET A C 1
ATOM 606 O O . MET A 1 80 ? -4.529 3.901 -19.805 1.00 55.38 80 MET A O 1
ATOM 610 N N . LEU A 1 81 ? -4.153 4.350 -21.991 1.00 59.03 81 LEU A N 1
ATOM 611 C CA . LEU A 1 81 ? -5.486 4.027 -22.506 1.00 59.03 81 LEU A CA 1
ATOM 612 C C . LEU A 1 81 ? -5.728 2.520 -22.429 1.00 59.03 81 LEU A C 1
ATOM 614 O O . LEU A 1 81 ? -6.674 2.111 -21.764 1.00 59.03 81 LEU A O 1
ATOM 618 N N . ASN A 1 82 ? -4.807 1.709 -22.959 1.00 58.91 82 ASN A N 1
ATOM 619 C CA . ASN A 1 82 ? -4.860 0.246 -22.882 1.00 58.91 82 ASN A CA 1
ATOM 620 C C . ASN A 1 82 ? -4.882 -0.265 -21.428 1.00 58.91 82 ASN A C 1
ATOM 622 O O . ASN A 1 82 ? -5.602 -1.203 -21.091 1.00 58.91 82 ASN A O 1
ATOM 626 N N . LEU A 1 83 ? -4.125 0.374 -20.530 1.00 56.34 83 LEU A N 1
ATOM 627 C CA . LEU A 1 83 ? -4.102 0.055 -19.100 1.00 56.34 83 LEU A CA 1
ATOM 628 C C . LEU A 1 83 ? -5.391 0.465 -18.376 1.00 56.34 83 LEU A C 1
ATOM 630 O O . LEU A 1 83 ? -5.800 -0.237 -17.452 1.00 56.34 83 LEU A O 1
ATOM 634 N N . ARG A 1 84 ? -6.053 1.557 -18.792 1.00 55.72 84 ARG A N 1
ATOM 635 C CA . ARG A 1 84 ? -7.391 1.923 -18.296 1.00 55.72 84 ARG A CA 1
ATOM 636 C C . ARG A 1 84 ? -8.424 0.882 -18.713 1.00 55.72 84 ARG A C 1
ATOM 638 O O . ARG A 1 84 ? -9.162 0.423 -17.849 1.00 55.72 84 ARG A O 1
ATOM 645 N N . THR A 1 85 ? -8.430 0.441 -19.973 1.00 57.34 85 THR A N 1
ATOM 646 C CA . THR A 1 85 ? -9.329 -0.632 -20.431 1.00 57.34 85 THR A CA 1
ATOM 647 C C . THR A 1 85 ? -9.132 -1.910 -19.618 1.00 57.34 85 THR A C 1
ATOM 649 O O . THR A 1 85 ? -10.115 -2.568 -19.307 1.00 57.34 85 THR A O 1
ATOM 652 N N . ILE A 1 86 ? -7.897 -2.230 -19.211 1.00 56.12 86 ILE A N 1
ATOM 653 C CA . ILE A 1 86 ? -7.569 -3.390 -18.359 1.00 56.12 86 ILE A CA 1
ATOM 654 C C . ILE A 1 86 ? -8.019 -3.217 -16.905 1.00 56.12 86 ILE A C 1
ATOM 656 O O . ILE A 1 86 ? -8.401 -4.200 -16.272 1.00 56.12 86 ILE A O 1
ATOM 660 N N . ALA A 1 87 ? -7.927 -2.005 -16.352 1.00 51.81 87 ALA A N 1
ATOM 661 C CA . ALA A 1 87 ? -8.385 -1.721 -14.993 1.00 51.81 87 ALA A CA 1
ATOM 662 C C . ALA A 1 87 ? -9.916 -1.829 -14.875 1.00 51.81 87 ALA A C 1
ATOM 664 O O . ALA A 1 87 ? -10.419 -2.159 -13.803 1.00 51.81 87 ALA A O 1
ATOM 665 N N . VAL A 1 88 ? -10.642 -1.632 -15.983 1.00 56.84 88 VAL A N 1
ATOM 666 C CA . VAL A 1 88 ? -12.079 -1.903 -16.061 1.00 56.84 88 VAL A CA 1
ATOM 667 C C . VAL A 1 88 ? -12.326 -3.413 -16.020 1.00 56.84 88 VAL A C 1
ATOM 669 O O . VAL A 1 88 ? -11.858 -4.194 -16.854 1.00 56.84 88 VAL A O 1
ATOM 672 N N . VAL A 1 89 ? -13.109 -3.813 -15.020 1.00 51.56 89 VAL A N 1
ATOM 673 C CA . VAL A 1 89 ? -13.446 -5.192 -14.643 1.00 51.56 89 VAL A CA 1
ATOM 674 C C . VAL A 1 89 ? -13.928 -6.064 -15.819 1.00 51.56 89 VAL A C 1
ATOM 676 O O . VAL A 1 89 ? -13.680 -7.276 -15.843 1.00 51.56 89 VAL A O 1
ATOM 679 N N . GLU A 1 90 ? -14.582 -5.468 -16.818 1.00 50.97 90 GLU A N 1
ATOM 680 C CA . GLU A 1 90 ? -15.140 -6.172 -17.978 1.00 50.97 90 GLU A CA 1
ATOM 681 C C . GLU A 1 90 ? -14.066 -6.755 -18.907 1.00 50.97 90 GLU A C 1
ATOM 683 O O . GLU A 1 90 ? -14.192 -7.911 -19.326 1.00 50.97 90 GLU A O 1
ATOM 688 N N . ASN A 1 91 ? -12.956 -6.042 -19.131 1.00 53.72 91 ASN A N 1
ATOM 689 C CA . ASN A 1 91 ? -11.901 -6.496 -20.043 1.00 53.72 91 ASN A CA 1
ATOM 690 C C . ASN A 1 91 ? -10.842 -7.364 -19.364 1.00 53.72 91 ASN A C 1
ATOM 692 O O . ASN A 1 91 ? -10.102 -8.058 -20.062 1.00 53.72 91 ASN A O 1
ATOM 696 N N . MET A 1 92 ? -10.798 -7.425 -18.023 1.00 55.62 92 MET A N 1
ATOM 697 C CA . MET A 1 92 ? -9.902 -8.335 -17.285 1.00 55.62 92 MET A CA 1
ATOM 698 C C . MET A 1 92 ? -10.006 -9.792 -17.775 1.00 55.62 92 MET A C 1
ATOM 700 O O . MET A 1 92 ? -9.022 -10.535 -17.689 1.00 55.62 92 MET A O 1
ATOM 704 N N . ALA A 1 93 ? -11.177 -10.175 -18.318 1.00 52.97 93 ALA A N 1
ATOM 705 C CA . ALA A 1 93 ? -11.480 -11.458 -18.965 1.00 52.97 93 ALA A CA 1
ATOM 706 C C . ALA A 1 93 ? -10.429 -11.894 -19.981 1.00 52.97 93 ALA A C 1
ATOM 708 O O . ALA A 1 93 ? -9.961 -13.028 -19.944 1.00 52.97 93 ALA A O 1
ATOM 709 N N . GLN A 1 94 ? -10.032 -10.969 -20.847 1.00 54.56 94 GLN A N 1
ATOM 710 C CA . GLN A 1 94 ? -9.109 -11.232 -21.943 1.00 54.56 94 GLN A CA 1
ATOM 711 C C . GLN A 1 94 ? -7.657 -11.370 -21.453 1.00 54.56 94 GLN A C 1
ATOM 713 O O . GLN A 1 94 ? -6.802 -11.924 -22.144 1.00 54.56 94 GLN A O 1
ATOM 718 N N . PHE A 1 95 ? -7.355 -10.888 -20.242 1.00 52.94 95 PHE A N 1
ATOM 719 C CA . PHE A 1 95 ? -5.983 -10.738 -19.756 1.00 52.94 95 PHE A CA 1
ATOM 720 C C . PHE A 1 95 ? -5.548 -11.793 -18.738 1.00 52.94 95 PHE A C 1
ATOM 722 O O . PHE A 1 95 ? -4.346 -12.088 -18.663 1.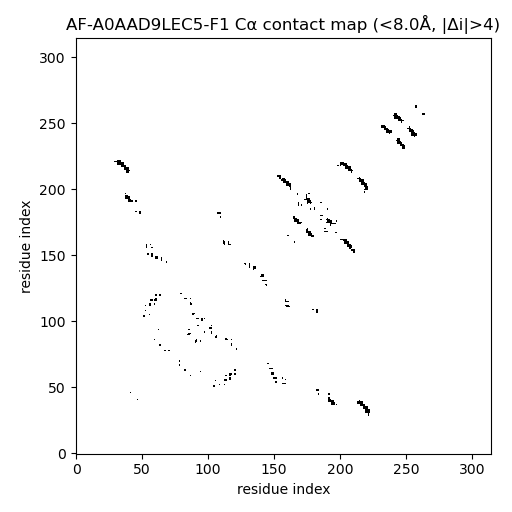00 52.94 95 PHE A O 1
ATOM 729 N N . PHE A 1 96 ? -6.474 -12.385 -17.986 1.00 56.06 96 PHE A N 1
ATOM 730 C CA . PHE A 1 96 ? -6.211 -13.579 -17.186 1.00 56.06 96 PHE A CA 1
ATOM 731 C C . PHE A 1 96 ? -6.571 -14.805 -18.012 1.00 56.06 96 PHE A C 1
ATOM 733 O O . PHE A 1 96 ? -7.740 -14.959 -18.338 1.00 56.06 96 PHE A O 1
ATOM 740 N N . ARG A 1 97 ? -5.585 -15.669 -18.328 1.00 56.34 97 ARG A N 1
ATOM 741 C CA . ARG A 1 97 ? -5.781 -16.966 -19.020 1.00 56.34 97 ARG A CA 1
ATOM 742 C C . ARG A 1 97 ? -7.127 -17.555 -18.609 1.00 56.34 97 ARG A C 1
ATOM 744 O O . ARG A 1 97 ? -7.186 -17.960 -17.455 1.00 56.34 97 ARG A O 1
ATOM 751 N N . ASN A 1 98 ? -8.131 -17.514 -19.500 1.00 53.88 98 ASN A N 1
ATOM 752 C CA . ASN A 1 98 ? -9.574 -17.807 -19.363 1.00 53.88 98 ASN A CA 1
ATOM 753 C C . ASN A 1 98 ? -10.017 -18.681 -18.170 1.00 53.88 98 ASN A C 1
ATOM 755 O O . ASN A 1 98 ? -10.700 -19.691 -18.315 1.00 53.88 98 ASN A O 1
ATOM 759 N N . ASN A 1 99 ? -9.658 -18.294 -16.953 1.00 63.41 99 ASN A N 1
ATOM 760 C CA . ASN A 1 99 ? -9.947 -19.029 -15.745 1.00 63.41 99 ASN A CA 1
ATOM 761 C C . ASN A 1 99 ? -11.135 -18.317 -15.135 1.00 63.41 99 ASN A C 1
ATOM 763 O O . ASN A 1 99 ? -10.975 -17.363 -14.369 1.00 63.41 99 ASN A O 1
ATOM 767 N N . ARG A 1 100 ? -12.333 -18.782 -15.509 1.00 65.00 100 ARG A N 1
ATOM 768 C CA . ARG A 1 100 ? -13.613 -18.237 -15.035 1.00 65.00 100 ARG A CA 1
ATOM 769 C C . ARG A 1 100 ? -13.618 -18.013 -13.520 1.00 65.00 100 ARG A C 1
ATOM 771 O O . ARG A 1 100 ? -14.153 -17.009 -13.068 1.00 65.00 100 ARG A O 1
ATOM 778 N N . ARG A 1 101 ? -12.968 -18.886 -12.735 1.00 64.94 101 ARG A N 1
ATOM 779 C CA . ARG A 1 101 ? -12.900 -18.772 -11.266 1.00 64.94 101 ARG A CA 1
ATOM 780 C C . ARG A 1 101 ? -12.005 -17.632 -10.783 1.00 64.94 101 ARG A C 1
ATOM 782 O O . ARG A 1 101 ? -12.298 -17.025 -9.757 1.00 64.94 101 ARG A O 1
ATOM 789 N N . THR A 1 102 ? -10.894 -17.370 -11.463 1.00 64.06 102 THR A N 1
ATOM 790 C CA . THR A 1 102 ? -10.013 -16.232 -11.149 1.00 64.06 102 THR A CA 1
ATOM 791 C C . THR A 1 102 ? -10.672 -14.931 -11.582 1.00 64.06 102 THR A C 1
ATOM 793 O O . THR A 1 102 ? -10.646 -13.947 -10.851 1.00 64.06 102 THR A O 1
ATOM 796 N N . LEU A 1 103 ? -11.354 -14.958 -12.727 1.00 65.31 103 LEU A N 1
ATOM 797 C CA . LEU A 1 103 ? -12.065 -13.800 -13.230 1.00 65.31 103 LEU A CA 1
ATOM 798 C C . LEU A 1 103 ? -13.235 -13.386 -12.351 1.00 65.31 103 LEU A C 1
ATOM 800 O O . LEU A 1 103 ? -13.329 -12.224 -11.977 1.00 65.31 103 LEU A O 1
ATOM 804 N N . ALA A 1 104 ? -14.088 -14.341 -11.977 1.00 68.25 104 ALA A N 1
ATOM 805 C CA . ALA A 1 104 ? -15.192 -14.103 -11.059 1.00 68.25 104 ALA A CA 1
ATOM 806 C C . ALA A 1 104 ? -14.683 -13.488 -9.748 1.00 68.25 104 ALA A C 1
ATOM 808 O O . ALA A 1 104 ? -15.249 -12.517 -9.260 1.00 68.25 104 ALA A O 1
ATOM 809 N N . ARG A 1 105 ? -13.544 -13.975 -9.235 1.00 68.44 105 ARG A N 1
ATOM 810 C CA . ARG A 1 105 ? -12.903 -13.409 -8.043 1.00 68.44 105 ARG A CA 1
ATOM 811 C C . ARG A 1 105 ? -12.455 -11.960 -8.221 1.00 68.44 105 ARG A C 1
ATOM 813 O O . ARG A 1 105 ? -12.563 -11.214 -7.257 1.00 68.44 105 ARG A O 1
ATOM 820 N N . HIS A 1 106 ? -11.966 -11.562 -9.393 1.00 68.81 106 HIS A N 1
ATOM 821 C CA . HIS A 1 106 ? -11.591 -10.170 -9.657 1.00 68.81 106 HIS A CA 1
ATOM 822 C C . HIS A 1 106 ? -12.807 -9.274 -9.919 1.00 68.81 106 HIS A C 1
ATOM 824 O O . HIS A 1 106 ? -12.809 -8.135 -9.468 1.00 68.81 106 HIS A O 1
ATOM 830 N N . ARG A 1 107 ? -13.869 -9.797 -10.550 1.00 68.94 107 ARG A N 1
ATOM 831 C CA . ARG A 1 107 ? -15.119 -9.056 -10.796 1.00 68.94 107 ARG A CA 1
ATOM 832 C C . ARG A 1 107 ? -15.875 -8.667 -9.530 1.00 68.94 107 ARG A C 1
ATOM 834 O O . ARG A 1 107 ? -16.624 -7.705 -9.544 1.00 68.94 107 ARG A O 1
ATOM 841 N N . MET A 1 108 ? -15.669 -9.397 -8.437 1.00 74.62 108 MET A N 1
ATOM 842 C CA . MET A 1 108 ? -16.258 -9.070 -7.135 1.00 74.62 108 MET A CA 1
ATOM 843 C C . MET A 1 108 ? -15.517 -7.948 -6.387 1.00 74.62 108 MET A C 1
ATOM 845 O O . MET A 1 108 ? -15.927 -7.603 -5.279 1.00 74.62 108 MET A O 1
ATOM 849 N N . MET A 1 109 ? -14.399 -7.433 -6.915 1.00 79.75 109 MET A N 1
ATOM 850 C CA . MET A 1 109 ? -13.641 -6.372 -6.249 1.00 79.75 109 MET A CA 1
ATOM 851 C C . MET A 1 109 ? -14.329 -5.020 -6.394 1.00 79.75 109 MET A C 1
ATOM 853 O O . MET A 1 109 ? -14.932 -4.726 -7.418 1.00 79.75 109 MET A O 1
ATOM 857 N N . ASN A 1 110 ? -14.178 -4.180 -5.373 1.00 85.06 110 ASN A N 1
ATOM 858 C CA . ASN A 1 110 ? -14.527 -2.771 -5.475 1.00 85.06 110 ASN A CA 1
ATOM 859 C C . ASN A 1 110 ? -13.510 -2.026 -6.355 1.00 85.06 110 ASN A C 1
ATOM 861 O O . ASN A 1 110 ? -12.318 -2.335 -6.279 1.00 85.06 110 ASN A O 1
ATOM 865 N N . ASP A 1 111 ? -13.979 -1.027 -7.105 1.00 82.44 111 ASP A N 1
ATOM 866 C CA . ASP A 1 111 ? -13.187 -0.226 -8.048 1.00 82.44 111 ASP A CA 1
ATOM 867 C C . ASP A 1 111 ? -11.980 0.478 -7.414 1.00 82.44 111 ASP A C 1
ATOM 869 O O . ASP A 1 111 ? -10.975 0.684 -8.089 1.00 82.44 111 ASP A O 1
ATOM 873 N N . ASP A 1 112 ? -12.004 0.760 -6.105 1.00 86.00 112 ASP A N 1
ATOM 874 C CA . ASP A 1 112 ? -10.858 1.363 -5.411 1.00 86.00 112 ASP A CA 1
ATOM 875 C C . ASP A 1 112 ? -9.583 0.488 -5.531 1.00 86.00 112 ASP A C 1
ATOM 877 O O . ASP A 1 112 ? -8.477 1.019 -5.622 1.00 86.00 112 ASP A O 1
ATOM 881 N N . VAL A 1 113 ? -9.700 -0.848 -5.615 1.00 87.88 113 VAL A N 1
ATOM 882 C CA . VAL A 1 113 ? -8.541 -1.753 -5.778 1.00 87.88 113 VAL A CA 1
ATOM 883 C C . VAL A 1 113 ? -7.879 -1.626 -7.162 1.00 87.88 113 VAL A C 1
ATOM 885 O O . VAL A 1 113 ? -6.668 -1.358 -7.209 1.00 87.88 113 VAL A O 1
ATOM 888 N N . PRO A 1 114 ? -8.582 -1.847 -8.295 1.00 83.81 114 PRO A N 1
ATOM 889 C CA . PRO A 1 114 ? -8.004 -1.655 -9.620 1.00 83.81 114 PRO A CA 1
ATOM 890 C C . PRO A 1 114 ? -7.585 -0.202 -9.863 1.00 83.81 114 PRO A C 1
ATOM 892 O O . PRO A 1 114 ? -6.469 0.004 -10.347 1.00 83.81 114 PRO A O 1
ATOM 895 N N . ASP A 1 115 ? -8.391 0.785 -9.452 1.00 84.56 115 ASP A N 1
ATOM 896 C CA . ASP A 1 115 ? -8.065 2.209 -9.596 1.00 84.56 115 ASP A CA 1
ATOM 897 C C . ASP A 1 115 ? -6.770 2.559 -8.863 1.00 84.56 115 ASP A C 1
ATOM 899 O O . ASP A 1 115 ? -5.858 3.139 -9.457 1.00 84.56 115 ASP A O 1
ATOM 903 N N . SER A 1 116 ? -6.647 2.159 -7.592 1.00 89.50 116 SER A N 1
ATOM 904 C CA . SER A 1 116 ? -5.429 2.380 -6.808 1.00 89.50 116 SER A CA 1
ATOM 905 C C . SER A 1 116 ? -4.215 1.754 -7.488 1.00 89.50 116 SER A C 1
ATOM 907 O O . SER A 1 116 ? -3.164 2.387 -7.598 1.00 89.50 116 SER A O 1
ATOM 909 N N . THR A 1 117 ? -4.361 0.521 -7.981 1.00 88.62 117 THR A N 1
ATOM 910 C CA . THR A 1 117 ? -3.266 -0.189 -8.652 1.00 88.62 117 THR A CA 1
ATOM 911 C C . THR A 1 117 ? -2.806 0.572 -9.890 1.00 88.62 117 THR A C 1
ATOM 913 O O . THR A 1 117 ? -1.603 0.759 -10.088 1.00 88.62 117 THR A O 1
ATOM 916 N N . LEU A 1 118 ? -3.762 1.008 -10.715 1.00 84.50 118 LEU A N 1
ATOM 917 C CA . LEU A 1 118 ? -3.501 1.780 -11.918 1.00 84.50 118 LEU A CA 1
ATOM 918 C C . LEU A 1 118 ? -2.785 3.081 -11.557 1.00 84.50 118 LEU A C 1
ATOM 920 O O . LEU A 1 118 ? -1.710 3.333 -12.092 1.00 84.50 118 LEU A O 1
ATOM 924 N N . MET A 1 119 ? -3.325 3.872 -10.628 1.00 86.12 119 MET A N 1
ATOM 925 C CA . MET A 1 119 ? -2.736 5.151 -10.220 1.00 86.12 119 MET A CA 1
ATOM 926 C C . MET A 1 119 ? -1.310 4.998 -9.687 1.00 86.12 119 MET A C 1
ATOM 928 O O . MET A 1 119 ? -0.427 5.756 -10.089 1.00 86.12 119 MET A O 1
ATOM 932 N N . ASP A 1 120 ? -1.049 3.989 -8.855 1.00 88.94 120 ASP A N 1
ATOM 933 C CA . ASP A 1 120 ? 0.298 3.707 -8.351 1.00 88.94 120 ASP A CA 1
ATOM 934 C C . ASP A 1 120 ? 1.266 3.351 -9.487 1.00 88.94 120 ASP A C 1
ATOM 936 O O . ASP A 1 120 ? 2.400 3.834 -9.518 1.00 88.94 120 ASP A O 1
ATOM 940 N N . PHE A 1 121 ? 0.824 2.552 -10.461 1.00 86.81 121 PHE A N 1
ATOM 941 C CA . PHE A 1 121 ? 1.636 2.236 -11.634 1.00 86.81 121 PHE A CA 1
ATOM 942 C C . PHE A 1 121 ? 1.898 3.475 -12.500 1.00 86.81 121 PHE A C 1
ATOM 944 O O . PHE A 1 121 ? 3.042 3.717 -12.882 1.00 86.81 121 PHE A O 1
ATOM 951 N N . LYS A 1 122 ? 0.878 4.307 -12.748 1.00 84.12 122 LYS A N 1
ATOM 952 C CA . LYS A 1 122 ? 1.006 5.581 -13.477 1.00 84.12 122 LYS A CA 1
ATOM 953 C C . LYS A 1 122 ? 2.038 6.500 -12.826 1.00 84.12 122 LYS A C 1
ATOM 955 O O . LYS A 1 122 ? 2.931 7.006 -13.508 1.00 84.12 122 LYS A O 1
ATOM 960 N N . LYS A 1 123 ? 1.937 6.680 -11.505 1.00 87.44 123 LYS A N 1
ATOM 961 C CA . LYS A 1 123 ? 2.875 7.481 -10.708 1.00 87.44 123 LYS A CA 1
ATOM 962 C C . LYS A 1 123 ? 4.292 6.920 -10.801 1.00 87.44 123 LYS A C 1
ATOM 964 O O . LYS A 1 123 ? 5.220 7.683 -11.050 1.00 87.44 123 LYS A O 1
ATOM 969 N N . ALA A 1 124 ? 4.453 5.599 -10.693 1.00 87.69 124 ALA A N 1
ATOM 970 C CA . ALA A 1 124 ? 5.751 4.941 -10.820 1.00 87.69 124 ALA A CA 1
ATOM 971 C C . ALA A 1 124 ? 6.374 5.109 -12.220 1.00 87.69 124 ALA A C 1
ATOM 973 O O . ALA A 1 124 ? 7.581 5.326 -12.330 1.00 87.69 124 ALA A O 1
ATOM 974 N N . VAL A 1 125 ? 5.573 5.049 -13.290 1.00 83.75 125 VAL A N 1
ATOM 975 C CA . VAL A 1 125 ? 6.030 5.319 -14.666 1.00 83.75 125 VAL A CA 1
ATOM 976 C C . VAL A 1 125 ? 6.487 6.766 -14.819 1.00 83.75 125 VAL A C 1
ATOM 978 O O . VAL A 1 125 ? 7.602 7.001 -15.289 1.00 83.75 125 VAL A O 1
ATOM 981 N N . LYS A 1 126 ? 5.666 7.728 -14.379 1.00 83.50 126 LYS A N 1
ATOM 982 C CA . LYS A 1 126 ? 5.985 9.162 -14.449 1.00 83.50 126 LYS A CA 1
ATOM 983 C C . LYS A 1 126 ? 7.274 9.483 -13.685 1.00 83.50 126 LYS A C 1
ATOM 985 O O . LYS A 1 126 ? 8.175 10.093 -14.256 1.00 83.50 126 LYS A O 1
ATOM 990 N N . SER A 1 127 ? 7.397 9.020 -12.439 1.00 85.19 127 SER A N 1
ATOM 991 C CA . SER A 1 127 ? 8.573 9.289 -11.601 1.00 85.19 127 SER A CA 1
ATOM 992 C C . SER A 1 127 ? 9.845 8.647 -12.154 1.00 85.19 127 SER A C 1
ATOM 994 O O . SER A 1 127 ? 10.890 9.292 -12.198 1.00 85.19 127 SER A O 1
ATOM 996 N N . SER A 1 128 ? 9.760 7.409 -12.646 1.00 85.56 128 SER A N 1
ATOM 997 C CA . SER A 1 128 ? 10.923 6.710 -13.199 1.00 85.56 128 SER A CA 1
ATOM 998 C C . SER A 1 128 ? 11.436 7.370 -14.481 1.00 85.56 128 SER A C 1
ATOM 1000 O O . SER A 1 128 ? 12.646 7.453 -14.684 1.00 85.56 128 SER A O 1
ATOM 1002 N N . ARG A 1 129 ? 10.536 7.868 -15.341 1.00 82.25 129 ARG A N 1
ATOM 1003 C CA . ARG A 1 129 ? 10.919 8.617 -16.547 1.00 82.25 129 ARG A CA 1
ATOM 1004 C C . ARG A 1 129 ? 11.530 9.967 -16.206 1.00 82.25 129 ARG A C 1
ATOM 1006 O O . ARG A 1 129 ? 12.566 10.297 -16.769 1.00 82.25 129 ARG A O 1
ATOM 1013 N N . ALA A 1 130 ? 10.936 10.705 -15.269 1.00 86.00 130 ALA A N 1
ATOM 1014 C CA . ALA A 1 130 ? 11.498 11.968 -14.800 1.00 86.00 130 ALA A CA 1
ATOM 1015 C C . ALA A 1 130 ? 12.925 11.771 -14.263 1.00 86.00 130 ALA A C 1
ATOM 1017 O O . ALA A 1 130 ? 13.839 12.487 -14.661 1.00 86.00 130 ALA A O 1
ATOM 1018 N N . LEU A 1 131 ? 13.141 10.734 -13.444 1.00 86.88 131 LEU A N 1
ATOM 1019 C CA . LEU A 1 131 ? 14.471 10.380 -12.952 1.00 86.88 131 LEU A CA 1
ATOM 1020 C C . LEU A 1 131 ? 15.434 10.044 -14.100 1.00 86.88 131 LEU A C 1
ATOM 1022 O O . LEU A 1 131 ? 16.540 10.572 -14.131 1.00 86.88 131 LEU A O 1
ATOM 1026 N N . PHE A 1 132 ? 15.011 9.218 -15.062 1.00 84.50 132 PHE A N 1
AT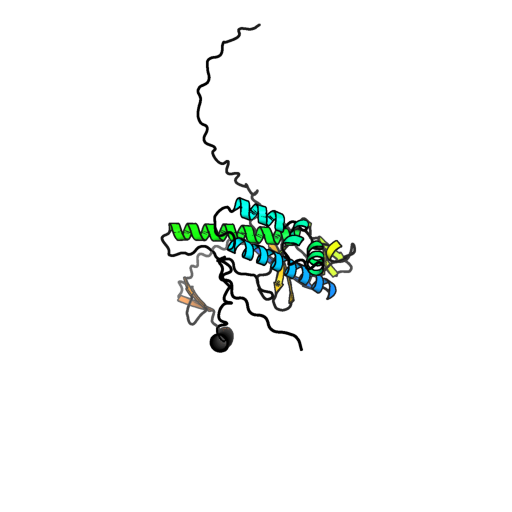OM 1027 C CA . PHE A 1 132 ? 15.823 8.875 -16.232 1.00 84.50 132 PHE A CA 1
ATOM 1028 C C . PHE A 1 132 ? 16.228 10.112 -17.044 1.00 84.50 132 PHE A C 1
ATOM 1030 O O . PHE A 1 132 ? 17.410 10.273 -17.346 1.00 84.50 132 PHE A O 1
ATOM 1037 N N . CYS A 1 133 ? 15.279 11.001 -17.356 1.00 84.44 133 CYS A N 1
ATOM 1038 C CA . CYS A 1 133 ? 15.547 12.243 -18.078 1.00 84.44 133 CYS A CA 1
ATOM 1039 C C . CYS A 1 133 ? 16.511 13.148 -17.300 1.00 84.44 133 CYS A C 1
ATOM 1041 O O . CYS A 1 133 ? 17.486 13.623 -17.875 1.00 84.44 133 CYS A O 1
ATOM 1043 N N . ASN A 1 134 ? 16.304 13.312 -15.990 1.00 90.00 134 ASN A N 1
ATOM 1044 C CA . ASN A 1 134 ? 17.169 14.132 -15.138 1.00 90.00 134 ASN A CA 1
ATOM 1045 C C . ASN A 1 134 ? 18.590 13.566 -15.027 1.00 90.00 134 ASN A C 1
ATOM 1047 O O . ASN A 1 134 ? 19.557 14.318 -14.986 1.00 90.00 134 ASN A O 1
ATOM 1051 N N . THR A 1 135 ? 18.745 12.245 -14.946 1.00 89.00 135 THR A N 1
ATOM 1052 C CA . THR A 1 135 ? 20.060 11.586 -14.927 1.00 89.00 135 THR A CA 1
ATOM 1053 C C . THR A 1 135 ? 20.754 11.701 -16.285 1.00 89.00 135 THR A C 1
ATOM 1055 O O . THR A 1 135 ? 21.937 12.022 -16.343 1.00 89.00 135 THR A O 1
ATOM 1058 N N . LYS A 1 136 ? 20.012 11.531 -17.388 1.00 87.31 136 LYS A N 1
ATOM 1059 C CA . LYS A 1 136 ? 20.539 11.712 -18.748 1.00 87.31 136 LYS A CA 1
ATOM 1060 C C . LYS A 1 136 ? 20.991 13.156 -18.996 1.00 87.31 136 LYS A C 1
ATOM 1062 O O . LYS A 1 136 ? 22.058 13.357 -19.563 1.00 87.31 136 LYS A O 1
ATOM 1067 N N . ALA A 1 137 ? 20.219 14.144 -18.540 1.00 90.81 137 ALA A N 1
ATOM 1068 C CA . ALA A 1 137 ? 20.564 15.564 -18.646 1.00 90.81 137 ALA A CA 1
ATOM 1069 C C . ALA A 1 137 ? 21.846 15.925 -17.874 1.00 90.81 137 ALA A C 1
ATOM 1071 O O . ALA A 1 137 ? 22.581 16.814 -18.286 1.00 90.81 137 ALA A O 1
ATOM 1072 N N . ARG A 1 138 ? 22.151 15.196 -16.794 1.00 93.25 138 ARG A N 1
ATOM 1073 C CA . ARG A 1 138 ? 23.399 15.326 -16.024 1.00 93.25 138 ARG A CA 1
ATOM 1074 C C . ARG A 1 138 ? 24.601 14.605 -16.651 1.00 93.25 138 ARG A C 1
ATOM 1076 O O . ARG A 1 138 ? 25.680 14.622 -16.074 1.00 93.25 138 ARG A O 1
ATOM 1083 N N . GLY A 1 139 ? 24.430 13.943 -17.801 1.00 89.25 139 GLY A N 1
ATOM 1084 C CA . GLY A 1 139 ? 25.493 13.169 -18.455 1.00 89.25 139 GLY A CA 1
ATOM 1085 C C . GLY A 1 139 ? 25.881 11.882 -17.714 1.00 89.25 139 GLY A C 1
ATOM 1086 O O . GLY A 1 139 ? 26.870 11.237 -18.057 1.00 89.25 139 GLY A O 1
ATOM 1087 N N . GLU A 1 140 ? 25.109 11.484 -16.702 1.00 92.19 140 GLU A N 1
ATOM 1088 C CA . GLU A 1 140 ? 25.354 10.275 -15.923 1.00 92.19 140 GLU A CA 1
ATOM 1089 C C . GLU A 1 140 ? 24.949 9.028 -16.732 1.00 92.19 140 GLU A C 1
ATOM 1091 O O . GLU A 1 140 ? 23.922 9.003 -17.422 1.00 92.19 140 GLU A O 1
ATOM 1096 N N . LYS A 1 141 ? 25.733 7.945 -16.622 1.00 87.44 141 LYS A N 1
ATOM 1097 C CA . LYS A 1 141 ? 25.371 6.653 -17.226 1.00 87.44 141 LYS A CA 1
ATOM 1098 C C . LYS A 1 141 ? 24.054 6.165 -16.624 1.00 87.44 141 LYS A C 1
ATOM 1100 O O . LYS A 1 141 ? 23.968 5.901 -15.429 1.00 87.44 141 LYS A O 1
ATOM 1105 N N . THR A 1 142 ? 23.042 5.994 -17.468 1.00 84.00 142 THR A N 1
ATOM 1106 C CA . THR A 1 142 ? 21.709 5.557 -17.048 1.00 84.00 142 THR A CA 1
ATOM 1107 C C . THR A 1 142 ? 21.106 4.560 -18.025 1.00 84.00 142 THR A C 1
ATOM 1109 O O . THR A 1 142 ? 21.489 4.486 -19.191 1.00 84.00 142 THR A O 1
ATOM 1112 N N . THR A 1 143 ? 20.145 3.779 -17.544 1.00 78.12 143 THR A N 1
ATOM 1113 C CA . THR A 1 143 ? 19.387 2.813 -18.342 1.00 78.12 143 THR A CA 1
ATOM 1114 C C . THR A 1 143 ? 17.904 3.085 -18.196 1.00 78.12 143 THR A C 1
ATOM 1116 O O . THR A 1 143 ? 17.454 3.460 -17.113 1.00 78.12 143 THR A O 1
ATOM 1119 N N . TYR A 1 144 ? 17.137 2.837 -19.260 1.00 75.31 144 TYR A N 1
ATOM 1120 C CA . TYR A 1 144 ? 15.689 3.010 -19.214 1.00 75.31 144 TYR A CA 1
ATOM 1121 C C . TYR A 1 144 ? 15.070 2.199 -18.057 1.00 75.31 144 TYR A C 1
ATOM 1123 O O . TYR A 1 144 ? 15.438 1.028 -17.874 1.00 75.31 144 TYR A O 1
ATOM 1131 N N . PRO A 1 145 ? 14.140 2.778 -17.275 1.00 80.56 145 PRO A N 1
ATOM 1132 C CA . PRO A 1 145 ? 13.580 2.113 -16.107 1.00 80.56 145 PRO A CA 1
ATOM 1133 C C . PRO A 1 145 ? 12.904 0.781 -16.443 1.00 80.56 145 PRO A C 1
ATOM 1135 O O . PRO A 1 145 ? 12.019 0.701 -17.293 1.00 80.56 145 PRO A O 1
ATOM 1138 N N . LYS A 1 146 ? 13.283 -0.280 -15.724 1.00 83.25 146 LYS A N 1
ATOM 1139 C CA . LYS A 1 146 ? 12.655 -1.604 -15.833 1.00 83.25 146 LYS A CA 1
ATOM 1140 C C . LYS A 1 146 ? 11.841 -1.903 -14.580 1.00 83.25 146 LYS A C 1
ATOM 1142 O O . LYS A 1 146 ? 12.400 -2.183 -13.521 1.00 83.25 146 LYS A O 1
ATOM 1147 N N . PHE A 1 147 ? 10.517 -1.915 -14.712 1.00 85.81 147 PHE A N 1
ATOM 1148 C CA . PHE A 1 147 ? 9.625 -2.288 -13.612 1.00 85.81 147 PHE A CA 1
ATOM 1149 C C . PHE A 1 147 ? 9.769 -3.770 -13.253 1.00 85.81 147 PHE A C 1
ATOM 1151 O O . PHE A 1 147 ? 9.839 -4.644 -14.127 1.00 85.81 147 PHE A O 1
ATOM 1158 N N . LYS A 1 148 ? 9.811 -4.058 -11.950 1.00 87.88 148 LYS A N 1
ATOM 1159 C CA . LYS A 1 148 ? 9.861 -5.417 -11.396 1.00 87.88 148 LYS A CA 1
ATOM 1160 C C . LYS A 1 148 ? 8.448 -5.906 -11.088 1.00 87.88 148 LYS A C 1
ATOM 1162 O O . LYS A 1 148 ? 7.572 -5.112 -10.767 1.00 87.88 148 LYS A O 1
ATOM 1167 N N . PHE A 1 149 ? 8.229 -7.215 -11.177 1.00 87.00 149 PHE A N 1
ATOM 1168 C CA . PHE A 1 149 ? 6.976 -7.810 -10.717 1.00 87.00 149 PHE A CA 1
ATOM 1169 C C . PHE A 1 149 ? 6.900 -7.750 -9.186 1.00 87.00 149 PHE A C 1
ATOM 1171 O O . PHE A 1 149 ? 7.879 -8.056 -8.506 1.00 87.00 149 PHE A O 1
ATOM 1178 N N . LYS A 1 150 ? 5.726 -7.415 -8.648 1.00 87.56 150 LYS A N 1
ATOM 1179 C CA . LYS A 1 150 ? 5.408 -7.534 -7.224 1.00 87.56 150 LYS A CA 1
ATOM 1180 C C . LYS A 1 150 ? 5.304 -9.006 -6.833 1.00 87.56 150 LYS A C 1
ATOM 1182 O O . LYS A 1 150 ? 4.610 -9.797 -7.485 1.00 87.56 150 LYS A O 1
ATOM 1187 N N . SER A 1 151 ? 5.953 -9.369 -5.733 1.00 83.38 151 SER A N 1
ATOM 1188 C CA . SER A 1 151 ? 5.884 -10.720 -5.167 1.00 83.38 151 SER A CA 1
ATOM 1189 C C . SER A 1 151 ? 4.706 -10.870 -4.187 1.00 83.38 151 SER A C 1
ATOM 1191 O O . SER A 1 151 ? 4.038 -9.901 -3.827 1.00 83.38 151 SER A O 1
ATOM 1193 N N . LYS A 1 152 ? 4.415 -12.104 -3.742 1.00 75.12 152 LYS A N 1
ATOM 1194 C CA . LYS A 1 152 ? 3.427 -12.351 -2.664 1.00 75.12 152 LYS A CA 1
ATOM 1195 C C . LYS A 1 152 ? 3.864 -11.769 -1.319 1.00 75.12 152 LYS A C 1
ATOM 1197 O O . LYS A 1 152 ? 3.011 -11.401 -0.523 1.00 75.12 152 LYS A O 1
ATOM 1202 N N . ILE A 1 153 ? 5.171 -11.728 -1.080 1.00 69.25 153 ILE A N 1
ATOM 1203 C CA . ILE A 1 153 ? 5.791 -11.473 0.229 1.00 69.25 153 ILE A CA 1
ATOM 1204 C C . ILE A 1 153 ? 6.363 -10.041 0.273 1.00 69.25 153 ILE A C 1
ATOM 1206 O O . ILE A 1 153 ? 7.159 -9.685 1.144 1.00 69.25 153 ILE A O 1
ATOM 1210 N N . ASP A 1 154 ? 5.988 -9.208 -0.700 1.00 68.00 154 ASP A N 1
ATOM 1211 C CA . ASP A 1 154 ? 6.504 -7.854 -0.822 1.00 68.00 154 ASP A CA 1
ATOM 1212 C C . ASP A 1 154 ? 5.996 -6.982 0.343 1.00 68.00 154 ASP A C 1
ATOM 1214 O O . ASP A 1 154 ? 4.779 -6.819 0.485 1.00 68.00 154 ASP A O 1
ATOM 1218 N N . PRO A 1 155 ? 6.895 -6.428 1.182 1.00 58.16 155 PRO A N 1
ATOM 1219 C CA . PRO A 1 155 ? 6.518 -5.573 2.308 1.00 58.16 155 PRO A CA 1
ATOM 1220 C C . PRO A 1 155 ? 5.868 -4.247 1.875 1.00 58.16 155 PRO A C 1
ATOM 1222 O O . PRO A 1 155 ? 5.277 -3.557 2.704 1.00 58.16 155 PRO A O 1
ATOM 1225 N N . SER A 1 156 ? 5.956 -3.887 0.590 1.00 62.56 156 SER A N 1
ATOM 1226 C CA . SER A 1 156 ? 5.414 -2.641 0.032 1.00 62.56 156 SER A CA 1
ATOM 1227 C C . SER A 1 156 ? 3.999 -2.766 -0.554 1.00 62.56 156 SER A C 1
ATOM 1229 O O . SER A 1 156 ? 3.499 -1.826 -1.178 1.00 62.56 156 SER A O 1
ATOM 1231 N N . ASN A 1 157 ? 3.315 -3.900 -0.355 1.00 80.75 157 ASN A N 1
ATOM 1232 C CA . ASN A 1 157 ? 1.950 -4.063 -0.846 1.00 80.75 157 ASN A CA 1
ATOM 1233 C C . ASN A 1 157 ? 0.982 -3.182 -0.054 1.00 80.75 157 ASN A C 1
ATOM 1235 O O . ASN A 1 157 ? 0.598 -3.483 1.078 1.00 80.75 157 ASN A O 1
ATOM 1239 N N . THR A 1 158 ? 0.587 -2.086 -0.695 1.00 91.25 158 THR A N 1
ATOM 1240 C CA . THR A 1 158 ? -0.428 -1.163 -0.208 1.00 91.25 158 THR A CA 1
ATOM 1241 C C . THR A 1 158 ? -1.533 -0.999 -1.241 1.00 91.25 158 THR A C 1
ATOM 1243 O O . THR A 1 158 ? -1.302 -1.177 -2.439 1.00 91.25 158 THR A O 1
ATOM 1246 N N . ILE A 1 159 ? -2.736 -0.704 -0.760 1.00 93.56 159 ILE A N 1
ATOM 1247 C CA . ILE A 1 159 ? -3.902 -0.368 -1.577 1.00 93.56 159 ILE A CA 1
ATOM 1248 C C . ILE A 1 159 ? -4.439 0.955 -1.048 1.00 93.56 159 ILE A C 1
ATOM 1250 O O . ILE A 1 159 ? -4.681 1.087 0.150 1.00 93.56 159 ILE A O 1
ATOM 1254 N N . GLU A 1 160 ? -4.589 1.940 -1.919 1.00 94.50 160 GLU A N 1
ATOM 1255 C CA . GLU A 1 160 ? -5.249 3.196 -1.584 1.00 94.50 160 GLU A CA 1
ATOM 1256 C C . GLU A 1 160 ? -6.757 2.966 -1.461 1.00 94.50 160 GLU A C 1
ATOM 1258 O O . GLU A 1 160 ? -7.370 2.335 -2.320 1.00 94.50 160 GLU A O 1
ATOM 1263 N N . ILE A 1 161 ? -7.346 3.475 -0.383 1.00 94.31 161 ILE A N 1
ATOM 1264 C CA . ILE A 1 161 ? -8.788 3.495 -0.163 1.00 94.31 161 ILE A CA 1
ATOM 1265 C C . ILE A 1 161 ? -9.185 4.957 0.005 1.00 94.31 161 ILE A C 1
ATOM 1267 O O . ILE A 1 161 ? -8.610 5.684 0.822 1.00 94.31 161 ILE A O 1
ATOM 1271 N N . ARG A 1 162 ? -10.173 5.393 -0.774 1.00 92.31 162 ARG A N 1
ATOM 1272 C CA . ARG A 1 162 ? -10.642 6.780 -0.746 1.00 92.31 162 ARG A CA 1
ATOM 1273 C C . ARG A 1 162 ? -11.273 7.097 0.609 1.00 92.31 162 ARG A C 1
ATOM 1275 O O . ARG A 1 162 ? -12.016 6.276 1.143 1.00 92.31 162 ARG A O 1
ATOM 1282 N N . SER A 1 163 ? -11.040 8.301 1.134 1.00 92.06 163 SER A N 1
ATOM 1283 C CA . SER A 1 163 ? -11.561 8.733 2.445 1.00 92.06 163 SER A CA 1
ATOM 1284 C C . SER A 1 163 ? -13.077 8.537 2.564 1.00 92.06 163 SER A C 1
ATOM 1286 O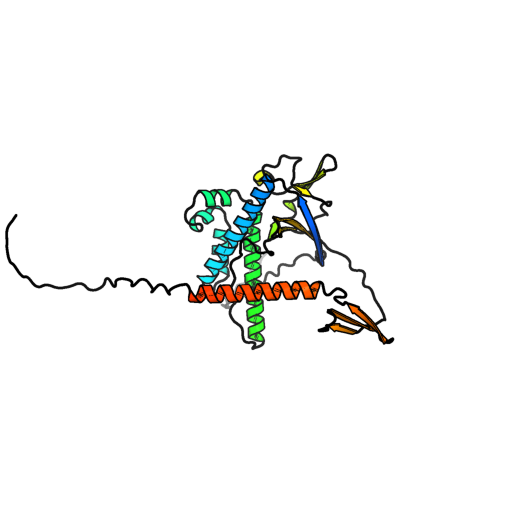 O . SER A 1 163 ? -13.551 7.951 3.532 1.00 92.06 163 SER A O 1
ATOM 1288 N N . ARG A 1 164 ? -13.830 8.909 1.520 1.00 90.44 164 ARG A N 1
ATOM 1289 C CA . ARG A 1 164 ? -15.294 8.730 1.427 1.00 90.44 164 ARG A CA 1
ATOM 1290 C C . ARG A 1 164 ? -15.780 7.282 1.561 1.00 90.44 164 ARG A C 1
ATOM 1292 O O . ARG A 1 164 ? -16.934 7.055 1.923 1.00 90.44 164 ARG A O 1
ATOM 1299 N N . SER A 1 165 ? -14.928 6.308 1.239 1.00 89.88 165 SER A N 1
ATOM 1300 C CA . SER A 1 165 ? -15.251 4.879 1.292 1.00 89.88 165 SER A CA 1
ATOM 1301 C C . SER A 1 165 ? -15.111 4.309 2.709 1.00 89.88 165 SER A C 1
ATOM 1303 O O . SER A 1 165 ? -15.468 3.150 2.928 1.00 89.88 165 SER A O 1
ATOM 1305 N N . ILE A 1 166 ? -14.598 5.093 3.663 1.00 93.00 166 ILE A N 1
ATOM 1306 C CA . ILE A 1 166 ? -14.291 4.665 5.028 1.00 93.00 166 ILE A CA 1
ATOM 1307 C C . ILE A 1 166 ? -15.170 5.396 6.033 1.00 93.00 166 ILE A C 1
ATOM 1309 O O . ILE A 1 166 ? -15.363 6.606 5.965 1.00 93.00 166 ILE A O 1
ATOM 1313 N N . ARG A 1 167 ? -15.682 4.644 7.008 1.00 92.12 167 ARG A N 1
ATOM 1314 C CA . ARG A 1 167 ? -16.444 5.177 8.139 1.00 92.12 167 ARG A CA 1
ATOM 1315 C C . ARG A 1 167 ? -15.974 4.555 9.445 1.00 92.12 167 ARG A C 1
ATOM 1317 O O . ARG A 1 167 ? -15.746 3.346 9.506 1.00 92.12 167 ARG A O 1
ATOM 1324 N N . ALA A 1 168 ? -15.860 5.373 10.486 1.00 92.44 168 ALA A N 1
ATOM 1325 C CA . ALA A 1 168 ? -15.712 4.889 11.852 1.00 92.44 168 ALA A CA 1
ATOM 1326 C C . ALA A 1 168 ? -17.067 4.390 12.373 1.00 92.44 168 ALA A C 1
ATOM 1328 O O . ALA A 1 168 ? -18.106 4.981 12.077 1.00 92.44 168 ALA A O 1
ATOM 1329 N N . ILE A 1 169 ? -17.051 3.299 13.131 1.00 91.06 169 ILE A N 1
ATOM 1330 C CA . ILE A 1 169 ? -18.212 2.745 13.824 1.00 91.06 169 ILE A CA 1
ATOM 1331 C C . ILE A 1 169 ? -17.795 2.468 15.261 1.00 91.06 169 ILE A C 1
ATOM 1333 O O . ILE A 1 169 ? -16.864 1.700 15.492 1.00 91.06 169 ILE A O 1
ATOM 1337 N N . ASP A 1 170 ? -18.514 3.059 16.208 1.00 88.50 170 ASP A N 1
ATOM 1338 C CA . ASP A 1 170 ? -18.398 2.757 17.630 1.00 88.50 170 ASP A CA 1
ATOM 1339 C C . ASP A 1 170 ? -19.720 2.147 18.096 1.00 88.50 170 ASP A C 1
ATOM 1341 O O . ASP A 1 170 ? -20.751 2.815 18.135 1.00 88.50 170 ASP A O 1
ATOM 1345 N N . VAL A 1 171 ? -19.695 0.849 18.397 1.00 82.81 171 VAL A N 1
ATOM 1346 C CA . VAL A 1 171 ? -20.852 0.093 18.895 1.00 82.81 171 VAL A CA 1
ATOM 1347 C C . VAL A 1 171 ? -20.392 -0.670 20.128 1.00 82.81 171 VAL A C 1
ATOM 1349 O O . VAL A 1 171 ? -19.386 -1.375 20.066 1.00 82.81 171 VAL A O 1
ATOM 1352 N N . GLU A 1 172 ? -21.095 -0.508 21.252 1.00 83.56 172 GLU A N 1
ATOM 1353 C CA . GLU A 1 172 ? -20.784 -1.189 22.526 1.00 83.56 172 GLU A CA 1
ATOM 1354 C C . GLU A 1 172 ? -19.335 -0.966 23.013 1.00 83.56 172 GLU A C 1
ATOM 1356 O O . GLU A 1 172 ? -18.677 -1.881 23.505 1.00 83.56 172 GLU A O 1
ATOM 1361 N N . GLY A 1 173 ? -18.779 0.232 22.799 1.00 81.62 173 GLY A N 1
ATOM 1362 C CA . GLY A 1 173 ? -17.388 0.546 23.160 1.00 81.62 173 GLY A CA 1
ATOM 1363 C C . GLY A 1 173 ? -16.326 -0.158 22.301 1.00 81.62 173 GLY A C 1
ATOM 1364 O O . GLY A 1 173 ? -15.130 0.005 22.547 1.00 81.62 173 GLY A O 1
ATOM 1365 N N . LYS A 1 174 ? -16.730 -0.921 21.276 1.00 86.12 174 LYS A N 1
ATOM 1366 C CA . LYS A 1 174 ? -15.825 -1.565 20.319 1.00 86.12 174 LYS A CA 1
ATOM 1367 C C . LYS A 1 174 ? -15.636 -0.666 19.103 1.00 86.12 174 LYS A C 1
ATOM 1369 O O . LYS A 1 174 ? -16.547 -0.499 18.290 1.00 86.12 174 LYS A O 1
ATOM 1374 N N . ARG A 1 175 ? -14.408 -0.175 18.946 1.00 92.25 175 ARG A N 1
ATOM 1375 C CA . ARG A 1 175 ? -13.983 0.635 17.801 1.00 92.25 175 ARG A CA 1
ATOM 1376 C C . ARG A 1 175 ? -13.839 -0.227 16.560 1.00 92.25 175 ARG A C 1
ATOM 1378 O O . ARG A 1 175 ? -13.116 -1.230 16.551 1.00 92.25 175 ARG A O 1
ATOM 1385 N N . ARG A 1 176 ? -14.511 0.173 15.488 1.00 93.81 176 ARG A N 1
ATOM 1386 C CA . ARG A 1 176 ? -14.499 -0.518 14.200 1.00 93.81 176 ARG A CA 1
ATOM 1387 C C . ARG A 1 176 ? -14.360 0.476 13.058 1.00 93.81 176 ARG A C 1
ATOM 1389 O O . ARG A 1 176 ? -14.764 1.632 13.144 1.00 93.81 176 ARG A O 1
ATOM 1396 N N . VAL A 1 177 ? -13.813 -0.004 11.952 1.00 94.50 177 VAL A N 1
ATOM 1397 C CA . VAL A 1 177 ? -13.773 0.708 10.679 1.00 94.50 177 VAL A CA 1
ATOM 1398 C C . VAL A 1 177 ? -14.562 -0.071 9.640 1.00 94.50 177 VAL A C 1
ATOM 1400 O O . VAL A 1 177 ? -14.466 -1.297 9.547 1.00 94.50 177 VAL A O 1
ATOM 1403 N N . ARG A 1 178 ? -15.356 0.637 8.845 1.00 93.69 178 ARG A N 1
ATOM 1404 C CA . ARG A 1 178 ? -16.170 0.058 7.783 1.00 93.69 178 ARG A CA 1
ATOM 1405 C C . ARG A 1 178 ? -15.765 0.651 6.447 1.00 93.69 178 ARG A C 1
ATOM 1407 O O . ARG A 1 178 ? -15.819 1.862 6.265 1.00 93.69 178 ARG A O 1
ATOM 1414 N N . PHE A 1 179 ? -15.394 -0.222 5.520 1.00 93.62 179 PHE A N 1
ATOM 1415 C CA . PHE A 1 179 ? -15.144 0.096 4.119 1.00 93.62 179 PHE A CA 1
ATOM 1416 C C . PHE A 1 179 ? -15.557 -1.098 3.254 1.00 93.62 179 PHE A C 1
ATOM 1418 O O . PHE A 1 179 ? -15.586 -2.231 3.733 1.00 93.62 179 PHE A O 1
ATOM 1425 N N . HIS A 1 180 ? -15.947 -0.834 2.005 1.00 90.81 180 HIS A N 1
ATOM 1426 C CA . HIS A 1 180 ? -16.477 -1.830 1.058 1.00 90.81 180 HIS A CA 1
ATOM 1427 C C . HIS A 1 180 ? -17.485 -2.827 1.678 1.00 90.81 180 HIS A C 1
ATOM 1429 O O . HIS A 1 180 ? -17.297 -4.043 1.575 1.00 90.81 180 HIS A O 1
ATOM 1435 N N . PRO A 1 181 ? -18.570 -2.350 2.321 1.00 90.94 181 PRO A N 1
ATOM 1436 C CA . PRO A 1 181 ? -19.457 -3.207 3.108 1.00 90.94 181 PRO A CA 1
ATOM 1437 C C . PRO A 1 181 ? -20.065 -4.362 2.310 1.00 90.94 181 PRO A C 1
ATOM 1439 O O . PRO A 1 181 ? -20.120 -5.474 2.818 1.00 90.94 181 PRO A O 1
ATOM 1442 N N . THR A 1 182 ? -20.438 -4.142 1.047 1.00 89.38 182 THR A N 1
ATOM 1443 C CA . THR A 1 182 ? -20.968 -5.192 0.162 1.00 89.38 182 THR A CA 1
ATOM 1444 C C . THR A 1 182 ? -19.949 -6.303 -0.096 1.00 89.38 182 THR A C 1
ATOM 1446 O O . THR A 1 182 ? -20.296 -7.479 -0.089 1.00 89.38 182 THR A O 1
ATOM 1449 N N . PHE A 1 183 ? -18.671 -5.955 -0.276 1.00 89.06 183 PHE A N 1
ATOM 1450 C CA . PHE A 1 183 ? -17.614 -6.929 -0.556 1.00 89.06 183 PHE A CA 1
ATOM 1451 C C . PHE A 1 183 ? -17.312 -7.821 0.658 1.00 89.06 183 PHE A C 1
ATOM 1453 O O . PHE A 1 183 ? -17.135 -9.040 0.520 1.00 89.06 183 PHE A O 1
ATOM 1460 N N . PHE A 1 184 ? -17.276 -7.208 1.842 1.00 90.12 184 PHE A N 1
ATOM 1461 C CA . PHE A 1 184 ? -17.062 -7.903 3.109 1.00 90.12 184 PHE A CA 1
ATOM 1462 C C . PHE A 1 184 ? -18.335 -8.548 3.679 1.00 90.12 184 PHE A C 1
ATOM 1464 O O . PHE A 1 184 ? -18.226 -9.310 4.633 1.00 90.12 184 PHE A O 1
ATOM 1471 N N . GLY A 1 185 ? -19.515 -8.275 3.110 1.00 89.00 185 GLY A N 1
ATOM 1472 C CA . GLY A 1 185 ? -20.797 -8.739 3.647 1.00 89.00 185 GLY A CA 1
ATOM 1473 C C . GLY A 1 185 ? -21.144 -8.108 4.999 1.00 89.00 185 GLY A C 1
ATOM 1474 O O . GLY A 1 185 ? -21.752 -8.762 5.835 1.00 89.00 185 GLY A O 1
ATOM 1475 N N . LEU A 1 186 ? -20.717 -6.862 5.239 1.00 88.38 186 LEU A N 1
ATOM 1476 C CA . LEU A 1 186 ? -20.853 -6.195 6.536 1.00 88.38 186 LEU A CA 1
ATOM 1477 C C . LEU A 1 186 ? -22.230 -5.529 6.689 1.00 88.38 186 LEU A C 1
ATOM 1479 O O . LEU A 1 186 ? -22.516 -4.567 5.949 1.00 88.38 186 LEU A O 1
ATOM 1483 N N . PRO A 1 187 ? -23.047 -5.938 7.681 1.00 87.50 187 PRO A N 1
ATOM 1484 C CA . PRO A 1 187 ? -24.276 -5.234 8.028 1.00 87.50 187 PRO A CA 1
ATOM 1485 C C . PRO A 1 187 ? -23.985 -3.825 8.567 1.00 87.50 187 PRO A C 1
ATOM 1487 O O . PRO A 1 187 ? -22.837 -3.390 8.698 1.00 87.50 187 PRO A O 1
ATOM 1490 N N . ARG A 1 188 ? -25.046 -3.049 8.820 1.00 82.62 188 ARG A N 1
ATOM 1491 C CA . ARG A 1 188 ? -24.943 -1.592 9.017 1.00 82.62 188 ARG A CA 1
ATOM 1492 C C . ARG A 1 188 ? -24.037 -1.185 10.189 1.00 82.62 188 ARG A C 1
ATOM 1494 O O . ARG A 1 188 ? -23.316 -0.198 10.054 1.00 82.62 188 ARG A O 1
ATOM 1501 N N . ASN A 1 189 ? -24.033 -1.990 11.252 1.00 84.62 189 ASN A N 1
ATOM 1502 C CA . ASN A 1 189 ? -23.344 -1.738 12.523 1.00 84.62 189 ASN A CA 1
ATOM 1503 C C . ASN A 1 189 ? -22.093 -2.617 12.712 1.00 84.62 189 ASN A C 1
ATOM 1505 O O . ASN A 1 189 ? -21.558 -2.739 13.814 1.00 84.62 189 ASN A O 1
ATOM 1509 N N . GLU A 1 190 ? -21.613 -3.244 11.638 1.00 89.38 190 GLU A N 1
ATOM 1510 C CA . GLU A 1 190 ? -20.410 -4.069 11.665 1.00 89.38 190 GLU A CA 1
ATOM 1511 C C . GLU A 1 190 ? -19.262 -3.454 10.873 1.00 89.38 190 GLU A C 1
ATOM 1513 O O . GLU A 1 190 ? -19.434 -2.666 9.942 1.00 89.38 190 GLU A O 1
ATOM 1518 N N . GLY A 1 191 ? -18.056 -3.847 11.261 1.00 92.62 191 GLY A N 1
ATOM 1519 C CA . GLY A 1 191 ? -16.817 -3.386 10.669 1.00 92.62 191 GLY A CA 1
ATOM 1520 C C . GLY A 1 191 ? -15.653 -4.258 11.108 1.00 92.62 191 GLY A C 1
ATOM 1521 O O . GLY A 1 191 ? -15.810 -5.221 11.862 1.00 92.62 191 GLY A O 1
ATOM 1522 N N . ILE A 1 192 ? -14.472 -3.900 10.632 1.00 94.56 192 ILE A N 1
ATOM 1523 C CA . ILE A 1 192 ? -13.212 -4.509 11.040 1.00 94.56 192 ILE A CA 1
ATOM 1524 C C . ILE A 1 192 ? -12.761 -3.804 12.320 1.00 94.56 192 ILE A C 1
ATOM 1526 O O . ILE A 1 192 ? -12.756 -2.576 12.372 1.00 94.56 192 ILE A O 1
ATOM 1530 N N . ALA A 1 193 ? -12.415 -4.556 13.363 1.00 94.38 193 ALA A N 1
ATOM 1531 C CA . ALA A 1 193 ? -12.003 -3.970 14.636 1.00 94.38 193 ALA A CA 1
ATOM 1532 C C . ALA A 1 193 ? -10.678 -3.199 14.503 1.00 94.38 193 ALA A C 1
ATOM 1534 O O . ALA A 1 193 ? -9.788 -3.611 13.755 1.00 94.38 193 ALA A O 1
ATOM 1535 N N . ILE A 1 194 ? -10.552 -2.086 15.232 1.00 94.44 194 ILE A N 1
ATOM 1536 C CA . ILE A 1 194 ? -9.359 -1.226 15.246 1.00 94.44 194 ILE A CA 1
ATOM 1537 C C . ILE A 1 194 ? -8.928 -0.930 16.684 1.00 94.44 194 ILE A C 1
ATOM 1539 O O . ILE A 1 194 ? -9.773 -0.755 17.558 1.00 94.44 194 ILE A O 1
ATOM 1543 N N . HIS A 1 195 ? -7.617 -0.881 16.937 1.00 86.25 195 HIS A N 1
ATOM 1544 C CA . HIS A 1 195 ? -7.088 -0.585 18.280 1.00 86.25 195 HIS A CA 1
ATOM 1545 C C . HIS A 1 195 ? -7.397 0.858 18.721 1.00 86.25 195 HIS A C 1
ATOM 1547 O O . HIS A 1 195 ? -7.860 1.147 19.825 1.00 86.25 195 HIS A O 1
ATOM 1553 N N . GLU A 1 196 ? -7.123 1.786 17.813 1.00 89.19 196 GLU A N 1
ATOM 1554 C CA . GLU A 1 196 ? -7.133 3.224 18.044 1.00 89.19 196 GLU A CA 1
ATOM 1555 C C . GLU A 1 196 ? -8.317 3.864 17.328 1.00 89.19 196 GLU A C 1
ATOM 1557 O O . GLU A 1 196 ? -8.801 3.347 16.321 1.00 89.19 196 GLU A O 1
ATOM 1562 N N . ARG A 1 197 ? -8.794 5.000 17.846 1.00 89.88 197 ARG A N 1
ATOM 1563 C CA . ARG A 1 197 ? -9.869 5.753 17.196 1.00 89.88 197 ARG A CA 1
ATOM 1564 C C . ARG A 1 197 ? -9.390 6.213 15.819 1.00 89.88 197 ARG A C 1
ATOM 1566 O O . ARG A 1 197 ? -8.307 6.783 15.703 1.00 89.88 197 ARG A O 1
ATOM 1573 N N . LEU A 1 198 ? -10.210 5.984 14.794 1.00 90.94 198 LEU A N 1
ATOM 1574 C CA . LEU A 1 198 ? -9.943 6.514 13.462 1.00 90.94 198 LEU A CA 1
ATOM 1575 C C . LEU A 1 198 ? -9.972 8.053 13.538 1.00 90.94 198 LEU A C 1
ATOM 1577 O O . LEU A 1 198 ? -11.001 8.600 13.947 1.00 90.94 198 LEU A O 1
ATOM 1581 N N . PRO A 1 199 ? -8.873 8.749 13.199 1.00 90.06 199 PRO A N 1
ATOM 1582 C CA . PRO A 1 199 ? -8.869 10.202 13.147 1.00 90.06 199 PRO A CA 1
ATOM 1583 C C . PRO A 1 199 ? -9.691 10.686 11.949 1.00 90.06 199 PRO A C 1
ATOM 1585 O O . PRO A 1 199 ? -10.054 9.907 11.063 1.00 90.06 199 PRO A O 1
ATOM 1588 N N . GLU A 1 200 ? -9.970 11.984 11.913 1.00 88.44 200 GLU A N 1
ATOM 1589 C CA . GLU A 1 200 ? -10.618 12.599 10.761 1.00 88.44 200 GLU A CA 1
ATOM 1590 C C . GLU A 1 200 ? -9.759 12.437 9.499 1.00 88.44 200 GLU A C 1
ATOM 1592 O O . GLU A 1 200 ? -8.533 12.581 9.527 1.00 88.44 200 GLU A O 1
ATOM 1597 N N . LEU A 1 201 ? -10.409 12.075 8.393 1.00 90.69 201 LEU A N 1
ATOM 1598 C CA . LEU A 1 201 ? -9.735 11.746 7.144 1.00 90.69 201 LEU A CA 1
ATOM 1599 C C . LEU A 1 201 ? -9.742 12.952 6.205 1.00 90.69 201 LEU A C 1
ATOM 1601 O O . LEU A 1 201 ? -10.706 13.160 5.474 1.00 90.69 201 LEU A O 1
ATOM 1605 N N . ALA A 1 202 ? -8.636 13.693 6.175 1.00 87.50 202 ALA A N 1
ATOM 1606 C CA . ALA A 1 202 ? -8.435 14.779 5.212 1.00 87.50 202 ALA A CA 1
ATOM 1607 C C . ALA A 1 202 ? -8.084 14.274 3.796 1.00 87.50 202 ALA A C 1
ATOM 1609 O O . ALA A 1 202 ? -8.301 14.973 2.812 1.00 87.50 202 ALA A O 1
ATOM 1610 N N . ALA A 1 203 ? -7.546 13.056 3.676 1.00 89.88 203 ALA A N 1
ATOM 1611 C CA . ALA A 1 203 ? -7.073 12.484 2.415 1.00 89.88 203 ALA A CA 1
ATOM 1612 C C . ALA A 1 203 ? -7.378 10.981 2.314 1.00 89.88 203 ALA A C 1
ATOM 1614 O O . ALA A 1 203 ? -7.746 10.333 3.300 1.00 89.88 203 ALA A O 1
ATOM 1615 N N . SER A 1 204 ? -7.199 10.410 1.116 1.00 92.62 204 SER A N 1
ATOM 1616 C CA . SER A 1 204 ? -7.183 8.954 0.923 1.00 92.62 204 SER A CA 1
ATOM 1617 C C . SER A 1 204 ? -6.182 8.292 1.870 1.00 92.62 204 SER A C 1
ATOM 1619 O O . SER A 1 204 ? -5.097 8.817 2.122 1.00 92.62 204 SER A O 1
ATOM 1621 N N . ILE A 1 205 ? -6.515 7.100 2.353 1.00 94.31 205 ILE A N 1
ATOM 1622 C CA . ILE A 1 205 ? -5.638 6.327 3.236 1.00 94.31 205 ILE A CA 1
ATOM 1623 C C . ILE A 1 205 ? -5.064 5.127 2.492 1.00 94.31 205 ILE A C 1
ATOM 1625 O O . ILE A 1 205 ? -5.569 4.732 1.441 1.00 94.31 205 ILE A O 1
ATOM 1629 N N . ARG A 1 206 ? -4.024 4.498 3.045 1.00 94.44 206 ARG A N 1
ATOM 1630 C CA . ARG A 1 206 ? -3.488 3.245 2.494 1.00 94.44 206 ARG A CA 1
ATOM 1631 C C . ARG A 1 206 ? -3.722 2.071 3.428 1.00 94.44 206 ARG A C 1
ATOM 1633 O O . ARG A 1 206 ? -3.356 2.107 4.595 1.00 94.44 206 ARG A O 1
ATOM 1640 N N . LEU A 1 207 ? -4.270 0.992 2.893 1.00 94.69 207 LEU A N 1
ATOM 1641 C CA . LEU A 1 207 ? -4.297 -0.317 3.527 1.00 94.69 207 LEU A CA 1
ATOM 1642 C C . LEU A 1 207 ? -2.952 -1.011 3.276 1.00 94.69 207 LEU A C 1
ATOM 1644 O O . LEU A 1 207 ? -2.581 -1.227 2.125 1.00 94.69 207 LEU A O 1
ATOM 1648 N N . GLN A 1 208 ? -2.224 -1.369 4.332 1.00 92.75 208 GLN A N 1
ATOM 1649 C CA . GLN A 1 208 ? -0.928 -2.051 4.270 1.00 92.75 208 GLN A CA 1
ATOM 1650 C C . GLN A 1 208 ? -1.023 -3.439 4.904 1.00 92.75 208 GLN A C 1
ATOM 1652 O O . GLN A 1 208 ? -1.547 -3.578 6.007 1.00 92.75 208 GLN A O 1
ATOM 1657 N N . ARG A 1 209 ? -0.452 -4.455 4.248 1.00 89.25 209 ARG A N 1
ATOM 1658 C CA . ARG A 1 209 ? -0.299 -5.809 4.802 1.00 89.25 209 ARG A CA 1
ATOM 1659 C C . ARG A 1 209 ? 1.173 -6.123 5.015 1.00 89.25 209 ARG A C 1
ATOM 1661 O O . ARG A 1 209 ? 1.969 -6.019 4.084 1.00 89.25 209 ARG A O 1
ATOM 1668 N N . LEU A 1 210 ? 1.527 -6.517 6.233 1.00 86.19 210 LEU A N 1
ATOM 1669 C CA . LEU A 1 210 ? 2.872 -6.968 6.574 1.00 86.19 210 LEU A CA 1
ATOM 1670 C C . LEU A 1 210 ? 3.060 -8.452 6.238 1.00 86.19 210 LEU A C 1
ATOM 1672 O O . LEU A 1 210 ? 2.108 -9.189 5.967 1.00 86.19 210 LEU A O 1
ATOM 1676 N N . ARG A 1 211 ? 4.319 -8.903 6.255 1.00 78.31 211 ARG A N 1
ATOM 1677 C CA . ARG A 1 211 ? 4.683 -10.303 5.974 1.00 78.31 211 ARG A CA 1
ATOM 1678 C C . ARG A 1 211 ? 4.068 -11.283 6.970 1.00 78.31 211 ARG A C 1
ATOM 1680 O O . ARG A 1 211 ? 3.667 -12.367 6.567 1.00 78.31 211 ARG A O 1
ATOM 1687 N N . GLU A 1 212 ? 3.946 -10.860 8.223 1.00 81.31 212 GLU A N 1
ATOM 1688 C CA . GLU A 1 212 ? 3.377 -11.632 9.336 1.00 81.31 212 GLU A CA 1
ATOM 1689 C C . GLU A 1 212 ? 1.841 -11.727 9.275 1.00 81.31 212 GLU A C 1
ATOM 1691 O O . GLU A 1 212 ? 1.220 -12.349 10.126 1.00 81.31 212 GLU A O 1
ATOM 1696 N N . GLY A 1 213 ? 1.210 -11.134 8.255 1.00 81.50 213 GLY A N 1
ATOM 1697 C CA . GLY A 1 213 ? -0.244 -11.146 8.076 1.00 81.50 213 GLY A CA 1
ATOM 1698 C C . GLY A 1 213 ? -0.966 -10.011 8.800 1.00 81.50 213 GLY A C 1
ATOM 1699 O O . GLY A 1 213 ? -2.160 -9.824 8.588 1.00 81.50 213 GLY A O 1
ATOM 1700 N N . GLU A 1 214 ? -0.250 -9.212 9.592 1.00 89.25 214 GLU A N 1
ATOM 1701 C CA . GLU A 1 214 ? -0.802 -8.018 10.223 1.00 89.25 214 GLU A CA 1
ATOM 1702 C C . GLU A 1 214 ? -1.212 -6.972 9.182 1.00 89.25 214 GLU A C 1
ATOM 1704 O O . GLU A 1 214 ? -0.513 -6.736 8.188 1.00 89.25 214 GLU A O 1
ATOM 1709 N N . VAL A 1 215 ? -2.351 -6.325 9.425 1.00 92.00 215 VAL A N 1
ATOM 1710 C CA . VAL A 1 215 ? -2.946 -5.357 8.503 1.00 92.00 215 VAL A CA 1
ATOM 1711 C C . VAL A 1 215 ? -3.110 -4.015 9.199 1.00 92.00 215 VAL A C 1
ATOM 1713 O O . VAL A 1 215 ? -3.543 -3.940 10.348 1.00 92.00 215 VAL A O 1
ATOM 1716 N N . TYR A 1 216 ? -2.766 -2.950 8.484 1.00 93.81 216 TYR A N 1
ATOM 1717 C CA . TYR A 1 216 ? -2.757 -1.591 8.999 1.00 93.81 216 TYR A CA 1
ATOM 1718 C C . TYR A 1 216 ? -3.464 -0.624 8.062 1.00 93.81 216 TYR A C 1
ATOM 1720 O O . TYR A 1 216 ? -3.376 -0.750 6.840 1.00 93.81 216 TYR A O 1
ATOM 1728 N N . LEU A 1 217 ? -4.093 0.388 8.650 1.00 94.94 217 LEU A N 1
ATOM 1729 C CA . LEU A 1 217 ? -4.481 1.609 7.962 1.00 94.94 217 LEU A CA 1
ATOM 1730 C C . LEU A 1 217 ? -3.410 2.670 8.180 1.00 94.94 217 LEU A C 1
ATOM 1732 O O . LEU A 1 217 ? -3.053 3.001 9.308 1.00 94.94 217 LEU A O 1
ATOM 1736 N N . ILE A 1 218 ? -2.898 3.188 7.079 1.00 94.25 218 ILE A N 1
ATOM 1737 C CA . ILE A 1 218 ? -1.915 4.255 7.013 1.00 94.25 218 ILE A CA 1
ATOM 1738 C C . ILE A 1 218 ? -2.692 5.527 6.706 1.00 94.25 218 ILE A C 1
ATOM 1740 O O . ILE A 1 218 ? -3.107 5.743 5.565 1.00 94.25 218 ILE A O 1
ATOM 1744 N N . VAL A 1 219 ? -2.936 6.320 7.743 1.00 94.00 219 VAL A N 1
ATOM 1745 C CA . VAL A 1 219 ? -3.724 7.547 7.669 1.00 94.00 219 VAL A CA 1
ATOM 1746 C C . VAL A 1 219 ? -2.773 8.738 7.571 1.00 94.00 219 VAL A C 1
ATOM 1748 O O . VAL A 1 219 ? -2.029 8.991 8.524 1.00 94.00 219 VAL A O 1
ATOM 1751 N N . PRO A 1 220 ? -2.750 9.455 6.438 1.00 92.62 220 PRO A N 1
ATOM 1752 C CA . PRO A 1 220 ? -1.963 10.669 6.319 1.00 92.62 220 PRO A CA 1
ATOM 1753 C C . PRO A 1 220 ? -2.583 11.787 7.162 1.00 92.62 220 PRO A C 1
ATOM 1755 O O . PRO A 1 220 ? -3.806 11.899 7.245 1.00 92.62 220 PRO A O 1
ATOM 1758 N N . ARG A 1 221 ? -1.743 12.606 7.801 1.00 88.31 221 ARG A N 1
ATOM 1759 C CA . ARG A 1 221 ? -2.192 13.759 8.587 1.00 88.31 221 ARG A CA 1
ATOM 1760 C C . ARG A 1 221 ? -1.233 14.939 8.469 1.00 88.31 221 ARG A C 1
ATOM 1762 O O . ARG A 1 221 ? -0.018 14.753 8.370 1.00 88.31 221 ARG A O 1
ATOM 1769 N N . GLY A 1 222 ? -1.785 16.143 8.558 1.00 83.25 222 GLY A N 1
ATOM 1770 C CA . GLY A 1 222 ? -1.012 17.337 8.871 1.00 83.25 222 GLY A CA 1
ATOM 1771 C C . GLY A 1 222 ? -0.606 17.308 10.342 1.00 83.25 222 GLY A C 1
ATOM 1772 O O . GLY A 1 222 ? -1.414 17.007 11.222 1.00 83.25 222 GLY A O 1
ATOM 1773 N N . ARG A 1 223 ? 0.665 17.565 10.618 1.00 82.69 223 ARG A N 1
ATOM 1774 C CA . ARG A 1 223 ? 1.194 17.784 11.957 1.00 82.69 223 ARG A CA 1
ATOM 1775 C C . ARG A 1 223 ? 1.953 19.096 11.944 1.00 82.69 223 ARG A C 1
ATOM 1777 O O . ARG A 1 223 ? 2.921 19.246 11.205 1.00 82.69 223 ARG A O 1
ATOM 1784 N N . GLU A 1 224 ? 1.552 20.015 12.804 1.00 81.62 224 GLU A N 1
ATOM 1785 C CA . GLU A 1 224 ? 2.366 21.189 13.073 1.00 81.62 224 GLU A CA 1
ATOM 1786 C C . GLU A 1 224 ? 3.607 20.753 13.848 1.00 81.62 224 GLU A C 1
ATOM 1788 O O . GLU A 1 224 ? 3.532 20.082 14.885 1.00 81.62 224 GLU A O 1
ATOM 1793 N N . PHE A 1 225 ? 4.766 21.086 13.296 1.00 78.06 225 PHE A N 1
ATOM 1794 C CA . PHE A 1 225 ? 6.030 20.951 13.990 1.00 78.06 225 PHE A CA 1
ATOM 1795 C C . PHE A 1 225 ? 6.356 22.334 14.544 1.00 78.06 225 PHE A C 1
ATOM 1797 O O . PHE A 1 225 ? 6.646 23.226 13.745 1.00 78.06 225 PHE A O 1
ATOM 1804 N N . PRO A 1 226 ? 6.281 22.551 15.871 1.00 79.88 226 PRO A N 1
ATOM 1805 C CA . PRO A 1 226 ? 6.705 23.820 16.434 1.00 79.88 226 PRO A CA 1
ATOM 1806 C C . PRO A 1 226 ? 8.163 24.034 16.041 1.00 79.88 226 PRO A C 1
ATOM 1808 O O . PRO A 1 226 ? 9.008 23.157 16.246 1.00 79.88 226 PRO A O 1
ATOM 1811 N N . GLN A 1 227 ? 8.447 25.176 15.425 1.00 74.56 227 GLN A N 1
ATOM 1812 C CA . GLN A 1 227 ? 9.797 25.491 14.998 1.00 74.56 227 GLN A CA 1
ATOM 1813 C C . GLN A 1 227 ? 10.650 25.711 16.248 1.00 74.56 227 GLN A C 1
ATOM 1815 O O . GLN A 1 227 ? 10.534 26.717 16.944 1.00 74.56 227 GLN A O 1
ATOM 1820 N N . THR A 1 228 ? 11.484 24.729 16.578 1.00 73.31 228 THR A N 1
ATOM 1821 C CA . THR A 1 228 ? 12.413 24.847 17.698 1.00 73.31 228 THR A CA 1
ATOM 1822 C C . THR A 1 228 ? 13.662 25.564 17.217 1.00 73.31 228 THR A C 1
ATOM 1824 O O . THR A 1 228 ? 14.452 25.001 16.459 1.00 73.31 228 THR A O 1
ATOM 1827 N N . PHE A 1 229 ? 13.861 26.798 17.671 1.00 65.69 229 PHE A N 1
ATOM 1828 C CA . PHE A 1 229 ? 15.106 27.522 17.456 1.00 65.69 229 PHE A CA 1
ATOM 1829 C C . PHE A 1 229 ? 16.047 27.268 18.631 1.00 65.69 229 PHE A C 1
ATOM 1831 O O . PHE A 1 229 ? 15.748 27.605 19.774 1.00 65.69 229 PHE A O 1
ATOM 1838 N N . SER A 1 230 ? 17.203 26.677 18.347 1.00 70.25 230 SER A N 1
ATOM 1839 C CA . SER A 1 230 ? 18.301 26.553 19.300 1.00 70.25 230 SER A CA 1
ATOM 1840 C C . SER A 1 230 ? 19.485 27.358 18.779 1.00 70.25 230 SER A C 1
ATOM 1842 O O . SER A 1 230 ? 19.903 27.168 17.642 1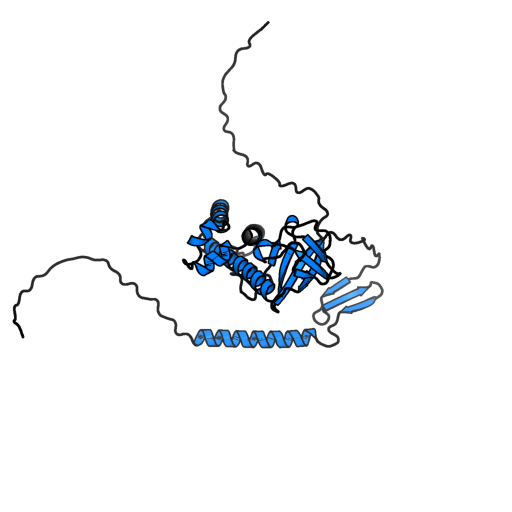.00 70.25 230 SER A O 1
ATOM 1844 N N . LYS A 1 231 ? 20.062 28.226 19.620 1.00 70.69 231 LYS A N 1
ATOM 1845 C CA . LYS A 1 231 ? 21.369 28.853 19.341 1.00 70.69 231 LYS A CA 1
ATOM 1846 C C . LYS A 1 231 ? 22.530 27.859 19.475 1.00 70.69 231 LYS A C 1
ATOM 1848 O O . LYS A 1 231 ? 23.646 28.162 19.071 1.00 70.69 231 LYS A O 1
ATOM 1853 N N . ARG A 1 232 ? 22.284 26.689 20.077 1.00 73.56 232 ARG A N 1
ATOM 1854 C CA . ARG A 1 232 ? 23.274 25.616 20.187 1.00 73.56 232 ARG A CA 1
ATOM 1855 C C . ARG A 1 232 ? 23.338 24.898 18.849 1.00 73.56 232 ARG A C 1
ATOM 1857 O O . ARG A 1 232 ? 22.372 24.244 18.456 1.00 73.56 232 ARG A O 1
ATOM 1864 N N . VAL A 1 233 ? 24.462 25.070 18.172 1.00 76.81 233 VAL A N 1
ATOM 1865 C CA . VAL A 1 233 ? 24.840 24.312 16.981 1.00 76.81 233 VAL A CA 1
ATOM 1866 C C . VAL A 1 233 ? 25.464 23.012 17.463 1.00 76.81 233 VAL A C 1
ATOM 1868 O O . VAL A 1 233 ? 26.189 23.022 18.446 1.00 76.81 233 VAL A O 1
ATOM 1871 N N . CYS A 1 234 ? 25.196 21.897 16.800 1.00 83.25 234 CYS A N 1
ATOM 1872 C CA . CYS A 1 234 ? 25.979 20.684 16.994 1.00 83.25 234 CYS A CA 1
ATOM 1873 C C . CYS A 1 234 ? 26.344 20.120 15.627 1.00 83.25 234 CYS A C 1
ATOM 1875 O O . CYS A 1 234 ? 25.570 20.245 14.676 1.00 83.25 234 CYS A O 1
ATOM 1877 N N . THR A 1 235 ? 27.530 19.534 15.515 1.00 85.94 235 THR A N 1
ATOM 1878 C CA . THR A 1 235 ? 27.912 18.799 14.312 1.00 85.94 235 THR A CA 1
ATOM 1879 C C . THR A 1 235 ? 27.479 17.352 14.477 1.00 85.94 235 THR A C 1
ATOM 1881 O O . THR A 1 235 ? 27.643 16.757 15.541 1.00 85.94 235 THR A O 1
ATOM 1884 N N . ILE A 1 236 ? 26.865 16.804 13.432 1.00 88.25 236 ILE A N 1
ATOM 1885 C CA . ILE A 1 236 ? 26.382 15.427 13.395 1.00 88.25 236 ILE A CA 1
ATOM 1886 C C . ILE A 1 236 ? 27.298 14.663 12.447 1.00 88.25 236 ILE A C 1
ATOM 1888 O O . ILE A 1 236 ? 27.317 14.955 11.253 1.00 88.25 236 ILE A O 1
ATOM 1892 N N . ASP A 1 237 ? 28.039 13.698 12.980 1.00 86.75 237 ASP A N 1
ATOM 1893 C CA . ASP A 1 237 ? 28.936 12.838 12.215 1.00 86.75 237 ASP A CA 1
ATOM 1894 C C . ASP A 1 237 ? 28.405 11.393 12.196 1.00 86.75 237 ASP A C 1
ATOM 1896 O O . ASP A 1 237 ? 28.309 10.751 13.255 1.00 86.75 237 ASP A O 1
ATOM 1900 N N . PRO A 1 238 ? 28.006 10.862 11.027 1.00 81.06 238 PRO A N 1
ATOM 1901 C CA . PRO A 1 238 ? 27.694 9.448 10.886 1.00 81.06 238 PRO A CA 1
ATOM 1902 C C . PRO A 1 238 ? 28.992 8.628 10.916 1.00 81.06 238 PRO A C 1
ATOM 1904 O O . PRO A 1 238 ? 29.824 8.713 10.017 1.00 81.06 238 PRO A O 1
ATOM 1907 N N . GLY A 1 239 ? 29.158 7.798 11.946 1.00 76.44 239 GLY A N 1
ATOM 1908 C CA . GLY A 1 239 ? 30.368 7.006 12.149 1.00 76.44 239 GLY A CA 1
ATOM 1909 C C . GLY A 1 239 ? 30.224 5.541 11.733 1.00 76.44 239 GLY A C 1
ATOM 1910 O O . GLY A 1 239 ? 29.136 4.976 11.654 1.00 76.44 239 GLY A O 1
ATOM 1911 N N . VAL A 1 240 ? 31.363 4.869 11.544 1.00 66.12 240 VAL A N 1
ATOM 1912 C CA . VAL A 1 240 ? 31.407 3.411 11.300 1.00 66.12 240 VAL A CA 1
ATOM 1913 C C . VAL A 1 240 ? 31.181 2.610 12.594 1.00 66.12 240 VAL A C 1
ATOM 1915 O O . VAL A 1 240 ? 30.676 1.492 12.560 1.00 66.12 240 VAL A O 1
ATOM 1918 N N . ARG A 1 241 ? 31.561 3.170 13.754 1.00 65.88 241 ARG A N 1
ATOM 1919 C CA . ARG A 1 241 ? 31.433 2.519 15.077 1.00 65.88 241 ARG A CA 1
ATOM 1920 C C . ARG A 1 241 ? 30.194 2.965 15.859 1.00 65.88 241 ARG A C 1
ATOM 1922 O O . ARG A 1 241 ? 29.619 2.161 16.587 1.00 65.88 241 ARG A O 1
ATOM 1929 N N . ASN A 1 242 ? 29.787 4.219 15.680 1.00 73.38 242 ASN A N 1
ATOM 1930 C CA . ASN A 1 242 ? 28.607 4.822 16.293 1.00 73.38 242 ASN A CA 1
ATOM 1931 C C . ASN A 1 242 ? 27.678 5.253 15.164 1.00 73.38 242 ASN A C 1
ATOM 1933 O O . ASN A 1 242 ? 28.154 5.886 14.227 1.00 73.38 242 ASN A O 1
ATOM 1937 N N . PHE A 1 243 ? 26.380 4.956 15.258 1.00 73.38 243 PHE A N 1
ATOM 1938 C CA . PHE A 1 243 ? 25.423 5.310 14.203 1.00 73.38 243 PHE A CA 1
ATOM 1939 C C . PHE A 1 243 ? 25.450 6.800 13.898 1.00 73.38 243 PHE A C 1
ATOM 1941 O O . PHE A 1 243 ? 25.448 7.208 12.741 1.00 73.38 243 PHE A O 1
ATOM 1948 N N . VAL A 1 244 ? 25.480 7.593 14.963 1.00 85.38 244 VAL A N 1
ATOM 1949 C CA . VAL A 1 244 ? 25.577 9.041 14.913 1.00 85.38 244 VAL A CA 1
ATOM 1950 C C . VAL A 1 244 ? 26.363 9.488 16.134 1.00 85.38 244 VAL A C 1
ATOM 1952 O O . VAL A 1 244 ? 26.069 9.060 17.254 1.00 85.38 244 VAL A O 1
ATOM 1955 N N . THR A 1 245 ? 27.341 10.359 15.922 1.00 86.62 245 THR A N 1
ATOM 1956 C CA . THR A 1 245 ? 27.996 11.113 16.989 1.00 86.62 245 THR A CA 1
ATOM 1957 C C . THR A 1 245 ? 27.648 12.584 16.821 1.00 86.62 245 THR A C 1
ATOM 1959 O O . THR A 1 245 ? 27.711 13.123 15.722 1.00 86.62 245 THR A O 1
ATOM 1962 N N . MET A 1 246 ? 27.234 13.224 17.906 1.00 88.31 246 MET A N 1
ATOM 1963 C CA . MET A 1 246 ? 26.920 14.643 17.963 1.00 88.31 246 MET A CA 1
ATOM 1964 C C . MET A 1 246 ? 27.980 15.346 18.800 1.00 88.31 246 MET A C 1
ATOM 1966 O O . MET A 1 246 ? 28.213 14.943 19.943 1.00 88.31 246 MET A O 1
ATOM 1970 N N . TYR A 1 247 ? 28.575 16.404 18.257 1.00 87.44 247 TYR A N 1
ATOM 1971 C CA . TYR A 1 247 ? 29.528 17.251 18.969 1.00 87.44 247 TYR A CA 1
ATOM 1972 C C . TYR A 1 247 ? 28.930 18.635 19.208 1.00 87.44 247 TYR A C 1
ATOM 1974 O O . TYR A 1 247 ? 28.453 19.292 18.284 1.00 87.44 247 TYR A O 1
ATOM 1982 N N . ASP A 1 248 ? 28.961 19.078 20.458 1.00 84.75 248 ASP A N 1
ATOM 1983 C CA . ASP A 1 248 ? 28.600 20.430 20.886 1.00 84.75 248 ASP A CA 1
ATOM 1984 C C . ASP A 1 248 ? 29.860 21.324 20.889 1.00 84.75 248 ASP A C 1
ATOM 1986 O O . ASP A 1 248 ? 30.926 20.844 21.284 1.00 84.75 248 ASP A O 1
ATOM 1990 N N . PRO A 1 249 ? 29.780 22.623 20.543 1.00 81.06 249 PRO A N 1
ATOM 1991 C CA . PRO A 1 249 ? 30.883 23.582 20.651 1.00 81.06 249 PRO A CA 1
ATOM 1992 C C . PRO A 1 249 ? 31.544 23.659 22.032 1.00 81.06 249 PRO A C 1
ATOM 1994 O O . PRO A 1 249 ? 32.698 24.057 22.133 1.00 81.06 249 PRO A O 1
ATOM 1997 N N . ASN A 1 250 ? 30.849 23.237 23.093 1.00 83.12 250 ASN A N 1
ATOM 1998 C CA . ASN A 1 250 ? 31.403 23.143 24.448 1.00 83.12 250 ASN A CA 1
ATOM 1999 C C . ASN A 1 250 ? 32.200 21.844 24.697 1.00 83.12 250 ASN A C 1
ATOM 2001 O O . ASN A 1 250 ? 32.454 21.490 25.847 1.00 83.12 250 ASN A O 1
ATOM 2005 N N . GLY A 1 251 ? 32.516 21.077 23.648 1.00 79.12 251 GLY A N 1
ATOM 2006 C CA . GLY A 1 251 ? 33.258 19.815 23.730 1.00 79.12 251 GLY A CA 1
ATOM 2007 C C . GLY A 1 251 ? 32.439 18.621 24.231 1.00 79.12 251 GLY A C 1
ATOM 2008 O O . GLY A 1 251 ? 32.986 17.536 24.432 1.00 79.12 251 GLY A O 1
ATOM 2009 N N . ARG A 1 252 ? 31.123 18.775 24.434 1.00 83.19 252 ARG A N 1
ATOM 2010 C CA . ARG A 1 252 ? 30.256 17.652 24.820 1.00 83.19 252 A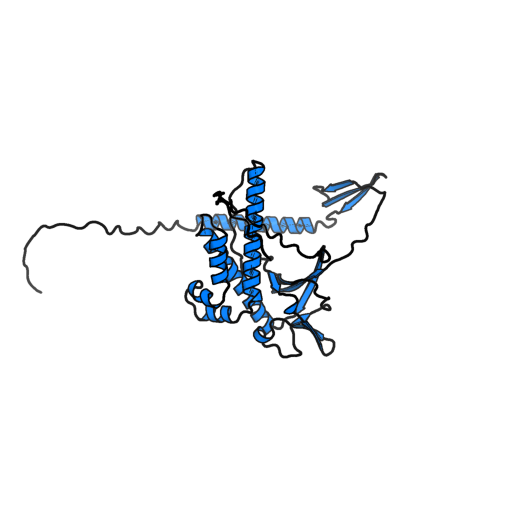RG A CA 1
ATOM 2011 C C . ARG A 1 252 ? 30.012 16.753 23.618 1.00 83.19 252 ARG A C 1
ATOM 2013 O O . ARG A 1 252 ? 29.686 17.231 22.537 1.00 83.19 252 ARG A O 1
ATOM 2020 N N . THR A 1 253 ? 30.118 15.448 23.840 1.00 84.62 253 THR A N 1
ATOM 2021 C CA . THR A 1 253 ? 29.889 14.438 22.806 1.00 84.62 253 THR A CA 1
ATOM 2022 C C . THR A 1 253 ? 28.742 13.528 23.228 1.00 84.62 253 THR A C 1
ATOM 2024 O O . THR A 1 253 ? 28.778 12.946 24.311 1.00 84.62 253 THR A O 1
ATOM 2027 N N . LEU A 1 254 ? 27.731 13.388 22.373 1.00 81.62 254 LEU A N 1
ATOM 2028 C CA . LEU A 1 254 ? 26.669 12.392 22.518 1.00 81.62 254 LEU A CA 1
ATOM 2029 C C . LEU A 1 254 ? 26.799 11.394 21.376 1.00 81.62 254 LEU A C 1
ATOM 2031 O O . LEU A 1 254 ? 26.814 11.785 20.215 1.00 81.62 254 LEU A O 1
ATOM 2035 N N . SER A 1 255 ? 26.898 10.104 21.682 1.00 81.81 255 SER A N 1
ATOM 2036 C CA . SER A 1 255 ? 26.983 9.064 20.655 1.00 81.81 255 SER A CA 1
ATOM 2037 C C . SER A 1 255 ? 25.829 8.084 20.789 1.00 81.81 255 SER A C 1
ATOM 2039 O O . SER A 1 255 ? 25.545 7.565 21.868 1.00 81.81 255 SER A O 1
ATOM 2041 N N . VAL A 1 256 ? 25.159 7.824 19.669 1.00 81.38 256 VAL A N 1
ATOM 2042 C CA . VAL A 1 256 ? 24.187 6.740 19.555 1.00 81.38 256 VAL A CA 1
ATOM 2043 C C . VAL A 1 256 ? 24.961 5.495 19.149 1.00 81.38 256 VAL A C 1
ATOM 2045 O O . VAL A 1 256 ? 25.404 5.354 18.006 1.00 81.38 256 VAL A O 1
ATOM 2048 N N . THR A 1 257 ? 25.163 4.604 20.114 1.00 77.94 257 THR A N 1
ATOM 2049 C CA . THR A 1 257 ? 25.942 3.376 19.940 1.00 77.94 257 THR A CA 1
ATOM 2050 C C . THR A 1 257 ? 25.041 2.149 20.005 1.00 77.94 257 THR A C 1
ATOM 2052 O O . THR A 1 257 ? 23.978 2.167 20.623 1.00 77.94 257 THR A O 1
ATOM 2055 N N . ASP A 1 258 ? 25.470 1.056 19.377 1.00 73.25 258 ASP A N 1
ATOM 2056 C CA . ASP A 1 258 ? 24.881 -0.264 19.605 1.00 73.25 258 ASP A CA 1
ATOM 2057 C C . ASP A 1 258 ? 25.477 -0.864 20.885 1.00 73.25 258 ASP A C 1
ATOM 2059 O O . ASP A 1 258 ? 26.265 -1.812 20.832 1.00 73.25 258 ASP A O 1
ATOM 2063 N N . SER A 1 259 ? 25.171 -0.268 22.040 1.00 66.12 259 SER A N 1
ATOM 2064 C CA . SER A 1 259 ? 25.800 -0.575 23.336 1.00 66.12 259 SER A CA 1
ATOM 2065 C C . SER A 1 259 ? 25.742 -2.062 23.718 1.00 66.12 259 SER A C 1
ATOM 2067 O O . SER A 1 259 ? 26.618 -2.555 24.427 1.00 66.12 259 SER A O 1
ATOM 2069 N N . HIS A 1 260 ? 24.784 -2.815 23.167 1.00 69.50 260 HIS A N 1
ATOM 2070 C CA . HIS A 1 260 ? 24.643 -4.263 23.364 1.00 69.50 260 HIS A CA 1
ATOM 2071 C C . HIS A 1 260 ? 24.927 -5.112 22.114 1.00 69.50 260 HIS A C 1
ATOM 2073 O O . HIS A 1 260 ? 24.657 -6.319 22.105 1.00 69.50 260 HIS A O 1
ATOM 2079 N N . ARG A 1 261 ? 25.492 -4.510 21.059 1.00 73.00 261 ARG A N 1
ATOM 2080 C CA . ARG A 1 261 ? 25.774 -5.151 19.762 1.00 73.00 261 ARG A CA 1
ATOM 2081 C C . ARG A 1 261 ? 24.545 -5.846 19.158 1.00 73.00 261 ARG A C 1
ATOM 2083 O O . ARG A 1 261 ? 24.683 -6.850 18.461 1.00 73.00 261 ARG A O 1
ATOM 2090 N N . PHE A 1 262 ? 23.339 -5.381 19.470 1.00 72.69 262 PHE A N 1
ATOM 2091 C CA . PHE A 1 262 ? 22.095 -6.010 19.047 1.00 72.69 262 PHE A CA 1
ATOM 2092 C C . PHE A 1 262 ? 21.895 -5.886 17.538 1.00 72.69 262 PHE A C 1
ATOM 2094 O O . PHE A 1 262 ? 21.561 -6.864 16.865 1.00 72.69 262 PHE A O 1
ATOM 2101 N N . LEU A 1 263 ? 22.149 -4.697 16.997 1.00 69.50 263 LEU A N 1
ATOM 2102 C CA . LEU A 1 263 ? 22.079 -4.436 15.565 1.00 69.50 263 LEU A CA 1
ATOM 2103 C C . LEU A 1 263 ? 23.220 -5.143 14.841 1.00 69.50 263 LEU A C 1
ATOM 2105 O O . LEU A 1 263 ? 22.963 -5.824 13.852 1.00 69.50 263 LEU A O 1
ATOM 2109 N N . ARG A 1 264 ? 24.443 -5.099 15.379 1.00 74.81 264 ARG A N 1
ATOM 2110 C CA . ARG A 1 264 ? 25.583 -5.855 14.845 1.00 74.81 264 ARG A CA 1
ATOM 2111 C C . ARG A 1 264 ? 25.280 -7.353 14.753 1.00 74.81 264 ARG A C 1
ATOM 2113 O O . ARG A 1 264 ? 25.440 -7.925 13.682 1.00 74.81 264 ARG A O 1
ATOM 2120 N N . LYS A 1 265 ? 24.787 -7.981 15.827 1.00 78.31 265 LYS A N 1
ATOM 2121 C CA . LYS A 1 265 ? 24.407 -9.408 15.829 1.00 78.31 265 LYS A CA 1
ATOM 2122 C C . LYS A 1 265 ? 23.332 -9.708 14.785 1.00 78.31 265 LYS A C 1
ATOM 2124 O O . LYS A 1 265 ? 23.414 -10.712 14.086 1.00 78.31 265 LYS A O 1
ATOM 2129 N N . ARG A 1 266 ? 22.327 -8.835 14.647 1.00 77.19 266 ARG A N 1
ATOM 2130 C CA . ARG A 1 266 ? 21.292 -8.982 13.612 1.00 77.19 266 ARG A CA 1
ATOM 2131 C C . ARG A 1 266 ? 21.874 -8.877 12.202 1.00 77.19 266 ARG A C 1
ATOM 2133 O O . ARG A 1 266 ? 21.507 -9.689 11.358 1.00 77.19 266 ARG A O 1
ATOM 2140 N N . PHE A 1 267 ? 22.784 -7.938 11.948 1.00 76.69 267 PHE A N 1
ATOM 2141 C CA . PHE A 1 267 ? 23.456 -7.812 10.653 1.00 76.69 267 PHE A CA 1
ATOM 2142 C C . PHE A 1 267 ? 24.360 -9.008 10.348 1.00 76.69 267 PHE A C 1
ATOM 2144 O O . PHE A 1 267 ? 24.279 -9.537 9.247 1.00 76.69 267 PHE A O 1
ATOM 2151 N N . GLU A 1 268 ? 25.119 -9.514 11.324 1.00 80.75 268 GLU A N 1
ATOM 2152 C CA . GLU A 1 268 ? 25.930 -10.733 11.170 1.00 80.75 268 GLU A CA 1
ATOM 2153 C C . GLU A 1 268 ? 25.064 -11.948 10.788 1.00 80.75 268 GLU A C 1
ATOM 2155 O O . GLU A 1 268 ? 25.430 -12.727 9.905 1.00 80.75 268 GLU A O 1
ATOM 2160 N N . VAL A 1 269 ? 23.880 -12.095 11.400 1.00 84.25 269 VAL A N 1
ATOM 2161 C CA . VAL A 1 269 ? 22.911 -13.138 11.023 1.00 84.25 269 VAL A CA 1
ATOM 2162 C C . VAL A 1 269 ? 22.379 -12.911 9.607 1.00 84.25 269 VAL A C 1
ATOM 2164 O O . VAL A 1 269 ? 22.352 -13.849 8.812 1.00 84.25 269 VAL A O 1
ATOM 2167 N N . ILE A 1 270 ? 21.989 -11.680 9.265 1.00 79.88 270 ILE A N 1
ATOM 2168 C CA . ILE A 1 270 ? 21.489 -11.334 7.926 1.00 79.88 270 ILE A CA 1
ATOM 2169 C C . ILE A 1 270 ? 22.543 -11.624 6.853 1.00 79.88 270 ILE A C 1
ATOM 2171 O O . ILE A 1 270 ? 22.209 -12.199 5.819 1.00 79.88 270 ILE A O 1
ATOM 2175 N N . ASP A 1 271 ? 23.801 -11.259 7.078 1.00 81.94 271 ASP A N 1
ATOM 2176 C CA . ASP A 1 271 ? 24.876 -11.465 6.110 1.00 81.94 271 ASP A CA 1
ATOM 2177 C C . ASP A 1 271 ? 25.233 -12.943 5.968 1.00 81.94 271 ASP A C 1
ATOM 2179 O O . ASP A 1 271 ? 25.432 -13.415 4.847 1.00 81.94 271 ASP A O 1
ATOM 2183 N N . ARG A 1 272 ? 25.187 -13.715 7.063 1.00 86.81 272 ARG A N 1
ATOM 2184 C CA . ARG A 1 272 ? 25.266 -15.180 6.987 1.00 86.81 272 ARG A CA 1
ATOM 2185 C C . ARG A 1 272 ? 24.131 -15.743 6.130 1.00 86.81 272 ARG A C 1
ATOM 2187 O O . ARG A 1 272 ? 24.400 -16.526 5.227 1.00 86.81 272 ARG A O 1
ATOM 2194 N N . MET A 1 273 ? 22.889 -15.304 6.349 1.00 87.19 273 MET A N 1
ATOM 2195 C CA . MET A 1 273 ? 21.734 -15.749 5.558 1.00 87.19 273 MET A CA 1
ATOM 2196 C C . MET A 1 273 ? 21.854 -15.368 4.076 1.00 87.19 273 MET A C 1
ATOM 2198 O O . MET A 1 273 ? 21.543 -16.186 3.214 1.00 87.19 273 MET A O 1
ATOM 2202 N N . LYS A 1 274 ? 22.325 -14.156 3.760 1.00 81.56 274 LYS A N 1
ATOM 2203 C CA . LYS A 1 274 ? 22.593 -13.730 2.375 1.00 81.56 274 LYS A CA 1
ATOM 2204 C C . LYS A 1 274 ? 23.685 -14.574 1.724 1.00 81.56 274 LYS A C 1
ATOM 2206 O O . LYS A 1 274 ? 23.526 -14.967 0.574 1.00 81.56 274 LYS A O 1
ATOM 2211 N N . SER A 1 275 ? 24.763 -14.864 2.453 1.00 84.38 275 SER A N 1
ATOM 2212 C CA . SER A 1 275 ? 25.851 -15.724 1.978 1.00 84.38 275 SER A CA 1
ATOM 2213 C C . SER A 1 275 ? 25.345 -17.135 1.668 1.00 84.38 275 SER A C 1
ATOM 2215 O O . SER A 1 275 ? 25.575 -17.648 0.575 1.00 84.38 275 SER A O 1
ATOM 2217 N N . THR A 1 276 ? 24.549 -17.724 2.568 1.00 89.00 276 THR A N 1
ATOM 2218 C CA . THR A 1 276 ? 23.903 -19.023 2.335 1.00 89.00 276 THR A CA 1
ATOM 2219 C C . THR A 1 276 ? 22.977 -18.992 1.118 1.00 89.00 276 THR A C 1
ATOM 2221 O O . THR A 1 276 ? 23.020 -19.905 0.297 1.00 89.00 276 THR A O 1
ATOM 2224 N N . LEU A 1 277 ? 22.168 -17.939 0.954 1.00 85.62 277 LEU A N 1
ATOM 2225 C CA . LEU A 1 277 ? 21.311 -17.783 -0.226 1.00 85.62 277 LEU A CA 1
ATOM 2226 C C . LEU A 1 277 ? 22.125 -17.712 -1.524 1.00 85.62 277 LEU A C 1
ATOM 2228 O O . LEU A 1 277 ? 21.795 -18.418 -2.470 1.00 85.62 277 LEU A O 1
ATOM 2232 N N . ALA A 1 278 ? 23.209 -16.934 -1.558 1.00 81.88 278 ALA A N 1
ATOM 2233 C CA . ALA A 1 278 ? 24.071 -16.825 -2.735 1.00 81.88 278 ALA A CA 1
ATOM 2234 C C . ALA A 1 278 ? 24.740 -18.165 -3.095 1.00 81.88 278 ALA A C 1
ATOM 2236 O O . ALA A 1 278 ? 24.841 -18.520 -4.268 1.00 81.88 278 ALA A O 1
ATOM 2237 N N . GLN A 1 279 ? 25.160 -18.945 -2.094 1.00 80.81 279 GLN A N 1
ATOM 2238 C CA . GLN A 1 279 ? 25.698 -20.291 -2.313 1.00 80.81 279 GLN A CA 1
ATOM 2239 C C . GLN A 1 279 ? 24.646 -21.233 -2.910 1.00 80.81 279 GLN A C 1
ATOM 2241 O O . GLN A 1 279 ? 24.945 -21.956 -3.858 1.00 80.81 279 GLN A O 1
ATOM 2246 N N . LEU A 1 280 ? 23.407 -21.192 -2.413 1.00 80.81 280 LEU A N 1
ATOM 2247 C CA . LEU A 1 280 ? 22.307 -21.996 -2.950 1.00 80.81 280 LEU A CA 1
ATOM 2248 C C . LEU A 1 280 ? 21.931 -21.581 -4.379 1.00 80.81 280 LEU A C 1
ATOM 2250 O O . LEU A 1 280 ? 21.720 -22.447 -5.223 1.00 80.81 280 LEU A O 1
ATOM 2254 N N . GLU A 1 281 ? 21.893 -20.281 -4.680 1.00 76.25 281 GLU A N 1
ATOM 2255 C CA . GLU A 1 281 ? 21.654 -19.777 -6.040 1.00 76.25 281 GLU A CA 1
ATOM 2256 C C . GLU A 1 281 ? 22.743 -20.239 -7.017 1.00 76.25 281 GLU A C 1
ATOM 2258 O O . GLU A 1 281 ? 22.429 -20.675 -8.127 1.00 76.25 281 GLU A O 1
ATOM 2263 N N . ASN A 1 282 ? 24.008 -20.240 -6.584 1.00 69.12 282 ASN A N 1
ATOM 2264 C CA . ASN A 1 282 ? 25.111 -20.776 -7.376 1.00 69.12 282 ASN A CA 1
ATOM 2265 C C . ASN A 1 282 ? 24.933 -22.278 -7.631 1.00 69.12 282 ASN A C 1
ATOM 2267 O O . ASN A 1 282 ? 24.987 -22.701 -8.782 1.00 69.12 282 ASN A O 1
ATOM 2271 N N . VAL A 1 283 ? 24.636 -23.083 -6.606 1.00 69.69 283 VAL A N 1
ATOM 2272 C CA . VAL A 1 283 ? 24.415 -24.535 -6.760 1.00 69.69 283 VAL A CA 1
ATOM 2273 C C . VAL A 1 283 ? 23.249 -24.834 -7.711 1.00 69.69 283 VAL A C 1
ATOM 2275 O O . VAL A 1 283 ? 23.376 -25.686 -8.589 1.00 69.69 283 VAL A O 1
ATOM 2278 N N . VAL A 1 284 ? 22.142 -24.094 -7.614 1.00 60.09 284 VAL A N 1
ATOM 2279 C CA . VAL A 1 284 ? 20.990 -24.241 -8.522 1.00 60.09 284 VAL A CA 1
ATOM 2280 C C . VAL A 1 284 ? 21.346 -23.846 -9.960 1.00 60.09 284 VAL A C 1
ATOM 2282 O O . VAL A 1 284 ? 20.862 -24.476 -10.900 1.00 60.09 284 VAL A O 1
ATOM 2285 N N . SER A 1 285 ? 22.225 -22.857 -10.156 1.00 54.84 285 SER A N 1
ATOM 2286 C CA . SER A 1 285 ? 22.692 -22.460 -11.492 1.00 54.84 285 SER A CA 1
ATOM 2287 C C . SER A 1 285 ? 23.565 -23.521 -12.183 1.00 54.84 285 SER A C 1
ATOM 2289 O O . SER A 1 285 ? 23.566 -23.589 -13.411 1.00 54.84 285 SER A O 1
ATOM 2291 N N . TYR A 1 286 ? 24.246 -24.381 -11.412 1.00 54.78 286 TYR A N 1
ATOM 2292 C CA . TYR A 1 286 ? 25.049 -25.499 -11.928 1.00 54.78 286 TYR A CA 1
ATOM 2293 C C . TYR A 1 286 ? 24.268 -26.821 -12.037 1.00 54.78 286 TYR A C 1
ATOM 2295 O O . TYR A 1 286 ? 24.678 -27.703 -12.786 1.00 54.78 286 TYR A O 1
ATOM 2303 N N . ALA A 1 287 ? 23.142 -26.966 -11.328 1.00 48.38 287 ALA A N 1
ATOM 2304 C CA . ALA A 1 287 ? 22.357 -28.205 -11.278 1.00 48.38 287 ALA A CA 1
ATOM 2305 C C . ALA A 1 287 ? 21.225 -28.303 -12.322 1.00 48.38 287 ALA A C 1
ATOM 2307 O O . ALA A 1 287 ? 20.588 -29.350 -12.433 1.00 48.38 287 ALA A O 1
ATOM 2308 N N . LEU A 1 288 ? 20.956 -27.247 -13.098 1.00 41.31 288 LEU A N 1
ATOM 2309 C CA . LEU A 1 288 ? 19.987 -27.306 -14.195 1.00 41.31 288 LEU A CA 1
ATOM 2310 C C . LEU A 1 288 ? 20.712 -27.528 -15.532 1.00 41.31 288 LEU A C 1
ATOM 2312 O O . LEU A 1 288 ? 21.405 -26.617 -15.995 1.00 41.31 288 LEU A O 1
ATOM 2316 N N . PRO A 1 289 ? 20.548 -28.689 -16.202 1.00 43.19 289 PRO A N 1
ATOM 2317 C CA . PRO A 1 289 ? 21.023 -28.837 -17.568 1.00 43.19 289 PRO A CA 1
ATOM 2318 C C . PRO A 1 289 ? 20.327 -27.782 -18.427 1.00 43.19 289 PRO A C 1
ATOM 2320 O O . PRO A 1 289 ? 19.101 -27.633 -18.388 1.00 43.19 289 PRO A O 1
ATOM 2323 N N . ARG A 1 290 ? 21.121 -27.018 -19.188 1.00 44.00 290 ARG A N 1
ATOM 2324 C CA . ARG A 1 290 ? 20.607 -26.087 -20.194 1.00 44.00 290 ARG A CA 1
ATOM 2325 C C . ARG A 1 290 ? 19.711 -26.894 -21.129 1.00 44.00 290 ARG A C 1
ATOM 2327 O O . ARG A 1 290 ? 20.218 -27.640 -21.959 1.00 44.00 290 ARG A O 1
ATOM 2334 N N . CYS A 1 291 ? 18.395 -26.771 -20.972 1.00 37.19 291 CYS A N 1
ATOM 2335 C CA . CYS A 1 291 ? 17.453 -27.305 -21.941 1.00 37.19 291 CYS A CA 1
ATOM 2336 C C . CYS A 1 291 ? 17.763 -26.613 -23.267 1.00 37.19 291 CYS A C 1
ATOM 2338 O O . CYS A 1 291 ? 17.546 -25.408 -23.420 1.00 37.19 291 CYS A O 1
ATOM 2340 N N . SER A 1 292 ? 18.348 -27.377 -24.183 1.00 42.84 292 SER A N 1
ATOM 2341 C CA . SER A 1 292 ? 18.499 -27.022 -25.581 1.00 42.84 292 SER A CA 1
ATOM 2342 C C . SER A 1 292 ? 17.145 -26.552 -26.101 1.00 42.84 292 SER A C 1
ATOM 2344 O O . SER A 1 292 ? 16.103 -27.160 -25.851 1.00 42.84 292 SER A O 1
ATOM 2346 N N . SER A 1 293 ? 17.156 -25.396 -26.755 1.00 38.06 293 SER A N 1
ATOM 2347 C CA . SER A 1 293 ? 15.970 -24.779 -27.336 1.00 38.06 293 SER A CA 1
ATOM 2348 C C . SER A 1 293 ? 15.251 -25.776 -28.256 1.00 38.06 293 SER A C 1
ATOM 2350 O O . SER A 1 293 ? 15.930 -26.529 -28.958 1.00 38.06 293 SER A O 1
ATOM 2352 N N . PRO A 1 294 ? 13.907 -25.800 -28.296 1.00 39.03 294 PRO A N 1
ATOM 2353 C CA . PRO A 1 294 ? 13.204 -26.653 -29.240 1.00 39.03 294 PRO A CA 1
ATOM 2354 C C . PRO A 1 294 ? 13.546 -26.201 -30.663 1.00 39.03 294 PRO A C 1
ATOM 2356 O O . PRO A 1 294 ? 13.303 -25.053 -31.040 1.00 39.03 294 PRO A O 1
ATOM 2359 N N . VAL A 1 295 ? 14.138 -27.113 -31.435 1.00 38.91 295 VAL A N 1
ATOM 2360 C CA . VAL A 1 295 ? 14.331 -26.968 -32.878 1.00 38.91 295 VAL A CA 1
ATOM 2361 C C . VAL A 1 295 ? 12.946 -26.837 -33.505 1.00 38.91 295 VAL A C 1
ATOM 2363 O O . VAL A 1 295 ? 12.127 -27.748 -33.420 1.00 38.91 295 VAL A O 1
ATOM 2366 N N . VAL A 1 296 ? 12.668 -25.678 -34.095 1.00 37.91 296 VAL A N 1
ATOM 2367 C CA . VAL A 1 296 ? 11.454 -25.438 -34.880 1.00 37.91 296 VAL A CA 1
ATOM 2368 C C . VAL A 1 296 ? 11.638 -26.148 -36.228 1.00 37.91 296 VAL A C 1
ATOM 2370 O O . VAL A 1 296 ? 12.596 -25.820 -36.931 1.00 37.91 296 VAL A O 1
ATOM 2373 N N . PRO A 1 297 ? 10.782 -27.110 -36.625 1.00 36.31 297 PRO A N 1
ATOM 2374 C CA . PRO A 1 297 ? 10.877 -27.721 -37.945 1.00 36.31 297 PRO A CA 1
ATOM 2375 C C . PRO A 1 297 ? 10.562 -26.680 -39.018 1.00 36.31 297 PRO A C 1
ATOM 2377 O O . PRO A 1 297 ? 9.489 -26.074 -39.031 1.00 36.31 297 PRO A O 1
ATOM 2380 N N . ASN A 1 298 ? 11.520 -26.470 -39.913 1.00 33.94 298 ASN A N 1
ATOM 2381 C CA . ASN A 1 298 ? 11.426 -25.526 -41.013 1.00 33.94 298 ASN A CA 1
ATOM 2382 C C . ASN A 1 298 ? 10.568 -26.147 -42.132 1.00 33.94 298 ASN A C 1
ATOM 2384 O O . ASN A 1 298 ? 11.076 -26.826 -43.020 1.00 33.94 298 ASN A O 1
ATOM 2388 N N . PHE A 1 299 ? 9.247 -25.965 -42.074 1.00 41.53 299 PHE A N 1
ATOM 2389 C CA . PHE A 1 299 ? 8.345 -26.326 -43.172 1.00 41.53 299 PHE A CA 1
ATOM 2390 C C . PHE A 1 299 ? 8.382 -25.239 -44.247 1.00 41.53 299 PHE A C 1
ATOM 2392 O O . PHE A 1 299 ? 7.543 -24.343 -44.263 1.00 41.53 299 PHE A O 1
ATOM 2399 N N . ARG A 1 300 ? 9.364 -25.317 -45.146 1.00 38.22 300 ARG A N 1
ATOM 2400 C CA . ARG A 1 300 ? 9.337 -24.683 -46.472 1.00 38.22 300 ARG A CA 1
ATOM 2401 C C . ARG A 1 300 ? 10.365 -25.365 -47.369 1.00 38.22 300 ARG A C 1
ATOM 2403 O O . ARG A 1 300 ? 11.555 -25.108 -47.247 1.00 38.22 300 ARG A O 1
ATOM 2410 N N . ASN A 1 301 ? 9.891 -26.253 -48.236 1.00 36.81 301 ASN A N 1
ATOM 2411 C CA . ASN A 1 301 ? 10.085 -26.162 -49.685 1.00 36.81 301 ASN A CA 1
ATOM 2412 C C . ASN A 1 301 ? 9.385 -27.341 -50.361 1.00 36.81 301 ASN A C 1
ATOM 2414 O O . ASN A 1 301 ? 9.613 -28.502 -50.030 1.00 36.81 301 ASN A O 1
ATOM 2418 N N . GLY A 1 302 ? 8.484 -27.004 -51.279 1.00 33.72 302 GLY A N 1
ATOM 2419 C CA . GLY A 1 302 ? 7.824 -27.953 -52.153 1.00 33.72 302 GLY A CA 1
ATOM 2420 C C . GLY A 1 302 ? 8.664 -28.252 -53.393 1.00 33.72 302 GLY A C 1
ATOM 2421 O O . GLY A 1 302 ? 9.170 -27.332 -54.028 1.00 33.72 302 GLY A O 1
ATOM 2422 N N . GLY A 1 303 ? 8.689 -29.542 -53.736 1.00 29.11 303 GLY A N 1
ATOM 2423 C CA . GLY A 1 303 ? 8.713 -30.088 -55.099 1.00 29.11 303 GLY A CA 1
ATOM 2424 C C . GLY A 1 303 ? 10.082 -30.322 -55.768 1.00 29.11 303 GLY A C 1
ATOM 2425 O O . GLY A 1 303 ? 11.053 -29.674 -55.388 1.00 29.11 303 GLY A O 1
ATOM 2426 N N . PRO A 1 304 ? 10.158 -31.142 -56.846 1.00 40.75 304 PRO A N 1
ATOM 2427 C CA . PRO A 1 304 ? 9.187 -32.158 -57.281 1.00 40.75 304 PRO A CA 1
ATOM 2428 C C . PRO A 1 304 ? 9.815 -33.489 -57.815 1.00 40.75 304 PRO A C 1
ATOM 2430 O O . PRO A 1 304 ? 11.009 -33.583 -58.055 1.00 40.75 304 PRO A O 1
ATOM 2433 N N . VAL A 1 305 ? 8.938 -34.496 -57.983 1.00 39.00 305 VAL A N 1
ATOM 2434 C CA . VAL A 1 305 ? 8.948 -35.730 -58.824 1.00 39.00 305 VAL A CA 1
ATOM 2435 C C . VAL A 1 305 ? 10.232 -36.570 -59.007 1.00 39.00 305 VAL A C 1
ATOM 2437 O O . VAL A 1 305 ? 11.196 -36.123 -59.608 1.00 39.00 305 VAL A O 1
ATOM 2440 N N . HIS A 1 306 ? 10.132 -37.880 -58.733 1.00 31.83 306 HIS A N 1
ATOM 2441 C CA . HIS A 1 306 ? 10.366 -38.895 -59.774 1.00 31.83 306 HIS A CA 1
ATOM 2442 C C . HIS A 1 306 ? 9.603 -40.200 -59.502 1.00 31.83 306 HIS A C 1
ATOM 2444 O O . HIS A 1 306 ? 9.538 -40.701 -58.382 1.00 31.83 306 HIS A O 1
ATOM 2450 N N . A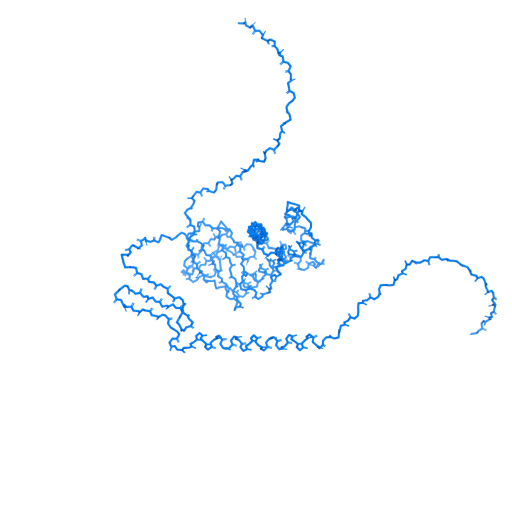LA A 1 307 ? 8.993 -40.701 -60.575 1.00 34.41 307 ALA A N 1
ATOM 2451 C CA . ALA A 1 307 ? 8.258 -41.949 -60.678 1.00 34.41 307 ALA A CA 1
ATOM 2452 C C . ALA A 1 307 ? 9.159 -43.180 -60.481 1.00 34.41 307 ALA A C 1
ATOM 2454 O O . ALA A 1 307 ? 10.309 -43.194 -60.912 1.00 34.41 307 ALA A O 1
ATOM 2455 N N . GLY A 1 308 ? 8.597 -44.238 -59.897 1.00 30.95 308 GLY A N 1
ATOM 2456 C CA . GLY A 1 308 ? 9.255 -45.532 -59.753 1.00 30.95 308 GLY A CA 1
ATOM 2457 C C . GLY A 1 308 ? 8.253 -46.603 -59.350 1.00 30.95 308 GLY A C 1
ATOM 2458 O O . GLY A 1 308 ? 8.076 -46.903 -58.176 1.00 30.95 308 GLY A O 1
ATOM 2459 N N . SER A 1 309 ? 7.565 -47.149 -60.346 1.00 33.69 309 SER A N 1
ATOM 2460 C CA . SER A 1 309 ? 6.739 -48.347 -60.248 1.00 33.69 309 SER A CA 1
ATOM 2461 C C . SER A 1 309 ? 7.531 -49.542 -59.707 1.00 33.69 309 SER A C 1
ATOM 2463 O O . SER A 1 309 ? 8.561 -49.888 -60.278 1.00 33.69 309 SER A O 1
ATOM 2465 N N . SER A 1 310 ? 6.997 -50.267 -58.724 1.00 38.19 310 SER A N 1
ATOM 2466 C CA . SER A 1 310 ? 6.963 -51.734 -58.801 1.00 38.19 310 SER A CA 1
ATOM 2467 C C . SER A 1 310 ? 5.953 -52.325 -57.816 1.00 38.19 310 SER A C 1
ATOM 2469 O O . SER A 1 310 ? 5.931 -52.021 -56.628 1.00 38.19 310 SER A O 1
ATOM 2471 N N . ASN A 1 311 ? 5.095 -53.175 -58.375 1.00 36.47 311 ASN A N 1
ATOM 2472 C CA . ASN A 1 311 ? 4.219 -54.114 -57.690 1.00 36.47 311 ASN A CA 1
ATOM 2473 C C . ASN A 1 311 ? 4.985 -54.994 -56.692 1.00 36.47 311 ASN A C 1
ATOM 2475 O O . ASN A 1 311 ? 6.033 -55.528 -57.058 1.00 36.47 311 ASN A O 1
ATOM 2479 N N . ARG A 1 312 ? 4.353 -55.336 -55.560 1.00 35.59 312 ARG A N 1
ATOM 2480 C CA . ARG A 1 312 ? 4.151 -56.739 -55.145 1.00 35.59 312 ARG A CA 1
ATOM 2481 C C . ARG A 1 312 ? 3.105 -56.878 -54.030 1.00 35.59 312 ARG A C 1
ATOM 2483 O O . ARG A 1 312 ? 2.867 -55.968 -53.250 1.00 35.59 312 ARG A O 1
ATOM 2490 N N . ARG A 1 313 ? 2.459 -58.042 -54.097 1.00 34.12 313 ARG A N 1
ATOM 2491 C CA . ARG A 1 313 ? 1.223 -58.534 -53.474 1.00 34.12 313 ARG A CA 1
ATOM 2492 C C . ARG A 1 313 ? 1.244 -58.688 -51.950 1.00 34.12 313 ARG A C 1
ATOM 2494 O O . ARG A 1 313 ? 2.291 -58.898 -51.353 1.00 34.12 313 ARG A O 1
ATOM 2501 N N . CYS A 1 314 ? 0.013 -58.714 -51.434 1.00 36.75 314 CYS A N 1
ATOM 2502 C CA . CYS A 1 314 ? -0.518 -59.453 -50.286 1.00 36.75 314 CYS A CA 1
ATOM 2503 C C . CYS A 1 314 ? 0.360 -60.592 -49.743 1.00 36.75 314 CYS A C 1
ATOM 2505 O O . CYS A 1 314 ? 0.680 -61.515 -50.492 1.00 36.75 314 CYS A O 1
ATOM 2507 N N . THR A 1 315 ? 0.616 -60.566 -48.435 1.00 47.59 315 THR A N 1
ATOM 2508 C CA . THR A 1 315 ? -0.104 -61.325 -47.385 1.00 47.59 315 THR A CA 1
ATOM 2509 C C . THR A 1 315 ? 0.071 -60.599 -46.063 1.00 47.59 315 THR A C 1
ATOM 2511 O O . THR A 1 315 ? 1.189 -60.074 -45.864 1.00 47.59 315 THR A O 1
#

Mean predicted aligned error: 17.51 Å

Secondary structure (DSSP, 8-state):
---PPPP--------------------------EEEEEEEE--HHHHHHHHHHHHHHHHHHHHHHHHHHH--SS-HHHHHHHHHHHHSTTTHHHHS-S-HHHHHHHHTS-THHHHHHHHHHHHHHHHHHHHHHHHHHTT-------PPPPPTT-TT-EEEE-GGGEEEEEETTEEEEEE-HHHHT--TT--EEESSPPPP-SS-EEEEE-TTS-EEEEEEE---------S---EEE--SSSSEEEE-TTS-EEEE--TT-HHHHHHHHHHHHHHHHHHHHHHHHHHS---PPP---------------------